Protein 8WAF (pdb70)

Solvent-accessible surface area: 13750 Å² total

Structure (mmCIF, N/CA/C/O backbone):
data_8WAF
#
_entry.id   8WAF
#
_cell.length_a   123.340
_cell.length_b   123.340
_cell.length_c   160.784
_cell.angle_alpha   90.000
_cell.angle_beta   90.000
_cell.angle_gamma   120.000
#
_symmetry.space_group_name_H-M   'P 62 2 2'
#
loop_
_entity.id
_entity.type
_entity.pdbx_description
1 polymer 'Protein CHUP1, chloroplastic'
2 water water
#
loop_
_atom_site.group_PDB
_atom_site.id
_atom_site.type_symbol
_atom_site.label_atom_id
_atom_site.label_alt_id
_atom_site.label_comp_id
_atom_site.label_asym_id
_atom_site.label_entity_id
_atom_site.label_seq_id
_atom_site.pdbx_PDB_ins_code
_atom_site.Cartn_x
_atom_site.Cartn_y
_atom_site.Cartn_z
_atom_site.occupancy
_atom_site.B_iso_or_equiv
_atom_site.auth_seq_id
_atom_site.auth_comp_id
_atom_site.auth_asym_id
_atom_site.auth_atom_id
_atom_site.pdbx_PDB_model_num
ATOM 1 N N . ASN A 1 6 ? 47.868 43.705 90.141 1.00 115.46 757 ASN A N 1
ATOM 2 C CA . ASN A 1 6 ? 48.633 43.016 91.177 1.00 122.16 757 ASN A CA 1
ATOM 3 C C . ASN A 1 6 ? 48.014 43.133 92.580 1.00 124.07 757 ASN A C 1
ATOM 4 O O . ASN A 1 6 ? 48.332 42.359 93.488 1.00 122.68 757 ASN A O 1
ATOM 9 N N . ASN A 1 7 ? 47.134 44.111 92.754 1.00 123.90 758 ASN A N 1
ATOM 10 C CA . ASN A 1 7 ? 46.343 44.204 93.971 1.00 120.95 758 ASN A CA 1
ATOM 11 C C . ASN A 1 7 ? 45.228 43.166 93.942 1.00 119.47 758 ASN A C 1
ATOM 12 O O . ASN A 1 7 ? 44.678 42.776 94.980 1.00 118.78 758 ASN A O 1
ATOM 25 N N . ILE A 1 9 ? 45.417 40.029 93.231 1.00 101.59 760 ILE A N 1
ATOM 26 C CA . ILE A 1 9 ? 45.817 38.773 93.867 1.00 95.41 760 ILE A CA 1
ATOM 27 C C . ILE A 1 9 ? 45.557 38.818 95.371 1.00 90.95 760 ILE A C 1
ATOM 28 O O . ILE A 1 9 ? 45.081 37.844 95.963 1.00 87.94 760 ILE A O 1
ATOM 33 N N . GLY A 1 10 ? 45.872 39.955 95.982 1.00 88.06 761 GLY A N 1
ATOM 34 C CA . GLY A 1 10 ? 45.509 40.183 97.361 1.00 85.74 761 GLY A CA 1
ATOM 35 C C . GLY A 1 10 ? 44.005 40.083 97.514 1.00 87.05 761 GLY A C 1
ATOM 36 O O . GLY A 1 10 ? 43.517 39.325 98.359 1.00 84.94 761 GLY A O 1
ATOM 37 N N . GLU A 1 11 ? 43.277 40.836 96.686 1.00 90.32 762 GLU A N 1
ATOM 38 C CA . GLU A 1 11 ? 41.806 40.842 96.695 1.00 92.02 762 GLU A CA 1
ATOM 39 C C . GLU A 1 11 ? 41.211 39.434 96.656 1.00 88.80 762 GLU A C 1
ATOM 40 O O . GLU A 1 11 ? 40.388 39.055 97.494 1.00 86.48 762 GLU A O 1
ATOM 46 N N . ILE A 1 12 ? 41.658 38.664 95.673 1.00 87.49 763 ILE A N 1
ATOM 47 C CA . ILE A 1 12 ? 41.174 37.319 95.424 1.00 80.25 763 ILE A CA 1
ATOM 48 C C . ILE A 1 12 ? 41.517 36.370 96.563 1.00 82.91 763 ILE A C 1
ATOM 49 O O . ILE A 1 12 ? 40.655 35.610 97.020 1.00 81.74 763 ILE A O 1
ATOM 54 N N . GLU A 1 13 ? 42.763 36.428 97.030 1.00 85.22 764 GLU A N 1
ATOM 55 C CA . GLU A 1 13 ? 43.171 35.634 98.182 1.00 85.72 764 GLU A CA 1
ATOM 56 C C . GLU A 1 13 ? 42.271 35.908 99.364 1.00 88.74 764 GLU A C 1
ATOM 57 O O . GLU A 1 13 ? 41.766 34.976 99.998 1.00 91.53 764 GLU A O 1
ATOM 63 N N . ASN A 1 14 ? 42.063 37.191 99.647 1.00 85.98 765 ASN A N 1
ATOM 64 C CA . ASN A 1 14 ? 41.270 37.593 100.797 1.00 83.38 765 ASN A CA 1
ATOM 65 C C . ASN A 1 14 ? 39.854 37.101 100.678 1.00 80.92 765 ASN A C 1
ATOM 66 O O . ASN A 1 14 ? 39.285 36.595 101.643 1.00 83.15 765 ASN A O 1
ATOM 71 N N . ARG A 1 15 ? 39.290 37.263 99.488 1.00 74.10 766 ARG A N 1
ATOM 72 C CA . ARG A 1 15 ? 37.923 36.841 99.235 1.00 70.13 766 ARG A CA 1
ATOM 73 C C . ARG A 1 15 ? 37.781 35.330 99.462 1.00 71.47 766 ARG A C 1
ATOM 74 O O . ARG A 1 15 ? 36.843 34.868 100.132 1.00 66.82 766 ARG A O 1
ATOM 82 N N . SER A 1 16 ? 38.736 34.576 98.917 1.00 71.33 767 SER A N 1
ATOM 83 C CA . SER A 1 16 ? 38.806 33.134 99.104 1.00 67.54 767 SER A CA 1
ATOM 84 C C . SER A 1 16 ? 38.842 32.766 100.593 1.00 69.52 767 SER A C 1
ATOM 85 O O . SER A 1 16 ? 38.066 31.934 101.062 1.00 73.35 767 SER A O 1
ATOM 88 N N . THR A 1 17 ? 39.751 33.392 101.330 1.00 67.77 768 THR A N 1
ATOM 89 C CA . THR A 1 17 ? 39.896 33.143 102.757 1.00 70.10 768 THR A CA 1
ATOM 90 C C . THR A 1 17 ? 38.597 33.454 103.502 1.00 65.18 768 THR A C 1
ATOM 91 O O . THR A 1 17 ? 38.197 32.752 104.439 1.00 60.36 768 THR A O 1
ATOM 95 N N . PHE A 1 18 ? 37.928 34.505 103.058 1.00 63.37 769 PHE A N 1
ATOM 96 C CA . PHE A 1 18 ? 36.655 34.868 103.637 1.00 63.12 769 PHE A CA 1
ATOM 97 C C . PHE A 1 18 ? 35.605 33.780 103.402 1.00 67.25 769 PHE A C 1
ATOM 98 O O . PHE A 1 18 ? 34.950 33.346 104.352 1.00 72.57 769 PHE A O 1
ATOM 106 N N . LEU A 1 19 ? 35.434 33.343 102.153 1.00 61.83 770 LEU A N 1
ATOM 107 C CA . LEU A 1 19 ? 34.386 32.369 101.858 1.00 63.39 770 LEU A CA 1
ATOM 108 C C . LEU A 1 19 ? 34.659 31.078 102.619 1.00 63.77 770 LEU A C 1
ATOM 109 O O . LEU A 1 19 ? 33.734 30.424 103.152 1.00 63.67 770 LEU A O 1
ATOM 114 N N . LEU A 1 20 ? 35.945 30.740 102.682 1.00 61.73 771 LEU A N 1
ATOM 115 C CA . LEU A 1 20 ? 36.406 29.598 103.446 1.00 64.01 771 LEU A CA 1
ATOM 116 C C . LEU A 1 20 ? 35.935 29.717 104.886 1.00 70.52 771 LEU A C 1
ATOM 117 O O . LEU A 1 20 ? 35.322 28.802 105.436 1.00 73.42 771 LEU A O 1
ATOM 122 N N . ALA A 1 21 ? 36.215 30.873 105.477 1.00 65.14 772 ALA A N 1
ATOM 123 C CA . ALA A 1 21 ? 35.866 31.151 106.850 1.00 62.45 772 ALA A CA 1
ATOM 124 C C . ALA A 1 21 ? 34.358 31.070 107.094 1.00 71.24 772 ALA A C 1
ATOM 125 O O . ALA A 1 21 ? 33.924 30.654 108.173 1.00 76.25 772 ALA A O 1
ATOM 127 N N . VAL A 1 22 ? 33.557 31.469 106.107 1.00 67.04 773 VAL A N 1
ATOM 128 C CA . VAL A 1 22 ? 32.107 31.376 106.255 1.00 62.85 773 VAL A CA 1
ATOM 129 C C . VAL A 1 22 ? 31.629 29.919 106.235 1.00 67.68 773 VAL A C 1
ATOM 130 O O . VAL A 1 22 ? 30.790 29.538 107.060 1.00 73.74 773 VAL A O 1
ATOM 134 N N . LYS A 1 23 ? 32.163 29.100 105.321 1.00 66.41 774 LYS A N 1
ATOM 135 C CA . LYS A 1 23 ? 31.858 27.662 105.368 1.00 66.11 774 LYS A CA 1
ATOM 136 C C . LYS A 1 23 ? 32.273 27.080 106.722 1.00 67.14 774 LYS A C 1
ATOM 137 O O . LYS A 1 23 ? 31.537 26.296 107.333 1.00 69.09 774 LYS A O 1
ATOM 143 N N . ALA A 1 24 ? 33.449 27.493 107.189 1.00 69.96 775 ALA A N 1
ATOM 144 C CA . ALA A 1 24 ? 33.994 27.041 108.463 1.00 69.30 775 ALA A CA 1
ATOM 145 C C . ALA A 1 24 ? 33.049 27.363 109.617 1.00 74.02 775 ALA A C 1
ATOM 146 O O . ALA A 1 24 ? 32.761 26.497 110.448 1.00 77.26 775 ALA A O 1
ATOM 148 N N . ASP A 1 25 ? 32.553 28.598 109.660 1.00 73.11 776 ASP A N 1
ATOM 149 C CA . ASP A 1 25 ? 31.664 29.005 110.750 1.00 76.46 776 ASP A CA 1
ATOM 150 C C . ASP A 1 25 ? 30.303 28.319 110.657 1.00 78.67 776 ASP A C 1
ATOM 151 O O . ASP A 1 25 ? 29.704 27.982 111.676 1.00 83.27 776 ASP A O 1
ATOM 156 N N . VAL A 1 26 ? 29.819 28.093 109.441 1.00 75.13 777 VAL A N 1
ATOM 157 C CA . VAL A 1 26 ? 28.538 27.411 109.285 1.00 72.44 777 VAL A CA 1
ATOM 158 C C . VAL A 1 26 ? 28.628 25.950 109.735 1.00 77.35 777 VAL A C 1
ATOM 159 O O . VAL A 1 26 ? 27.683 25.408 110.311 1.00 77.51 777 VAL A O 1
ATOM 163 N N . GLU A 1 27 ? 29.780 25.326 109.505 1.00 82.10 778 GLU A N 1
ATOM 164 C CA . GLU A 1 27 ? 29.926 23.901 109.792 1.00 88.81 778 GLU A CA 1
ATOM 165 C C . GLU A 1 27 ? 30.397 23.583 111.208 1.00 90.08 778 GLU A C 1
ATOM 166 O O . GLU A 1 27 ? 30.014 22.565 111.773 1.00 94.64 778 GLU A O 1
ATOM 172 N N . THR A 1 28 ? 31.223 24.450 111.779 1.00 88.83 779 THR A N 1
ATOM 173 C CA . THR A 1 28 ? 31.774 24.201 113.108 1.00 88.09 779 THR A CA 1
ATOM 174 C C . THR A 1 28 ? 31.116 25.030 114.209 1.00 88.94 779 THR A C 1
ATOM 175 O O . THR A 1 28 ? 31.279 24.737 115.392 1.00 96.33 779 THR A O 1
ATOM 179 N N . GLN A 1 29 ? 30.384 26.071 113.838 1.00 81.88 780 GLN A N 1
ATOM 180 C CA . GLN A 1 29 ? 29.760 26.907 114.852 1.00 80.98 780 GLN A CA 1
ATOM 181 C C . GLN A 1 29 ? 28.240 26.880 114.753 1.00 81.07 780 GLN A C 1
ATOM 182 O O . GLN A 1 29 ? 27.564 27.800 115.206 1.00 79.75 780 GLN A O 1
ATOM 188 N N . GLY A 1 30 ? 27.710 25.809 114.173 1.00 80.56 781 GLY A N 1
ATOM 189 C CA . GLY A 1 30 ? 26.277 25.672 113.984 1.00 83.28 781 GLY A CA 1
ATOM 190 C C . GLY A 1 30 ? 25.448 25.758 115.256 1.00 86.61 781 GLY A C 1
ATOM 191 O O . GLY A 1 30 ? 24.659 26.695 115.432 1.00 88.74 781 GLY A O 1
ATOM 192 N N . ASP A 1 31 ? 25.614 24.788 116.151 1.00 88.85 782 ASP A N 1
ATOM 193 C CA . ASP A 1 31 ? 24.790 24.748 117.360 1.00 93.89 782 ASP A CA 1
ATOM 194 C C . ASP A 1 31 ? 25.087 25.896 118.332 1.00 84.96 782 ASP A C 1
ATOM 195 O O . ASP A 1 31 ? 24.315 26.163 119.252 1.00 87.19 782 ASP A O 1
ATOM 200 N N . PHE A 1 32 ? 26.201 26.581 118.104 1.00 76.70 783 PHE A N 1
ATOM 201 C CA . PHE A 1 32 ? 26.483 27.840 118.779 1.00 72.66 783 PHE A CA 1
ATOM 202 C C . PHE A 1 32 ? 25.449 28.880 118.355 1.00 73.05 783 PHE A C 1
ATOM 203 O O . PHE A 1 32 ? 24.784 29.516 119.190 1.00 77.68 783 PHE A O 1
ATOM 211 N N . VAL A 1 33 ? 25.325 29.043 117.044 1.00 67.61 784 VAL A N 1
ATOM 212 C CA . VAL A 1 33 ? 24.334 29.928 116.455 1.00 63.71 784 VAL A CA 1
ATOM 213 C C . VAL A 1 33 ? 22.937 29.557 116.924 1.00 63.65 784 VAL A C 1
ATOM 214 O O . VAL A 1 33 ? 22.128 30.428 117.257 1.00 63.15 784 VAL A O 1
ATOM 218 N N . GLN A 1 34 ? 22.652 28.262 116.964 1.00 62.08 785 GLN A N 1
ATOM 219 C CA . GLN A 1 34 ? 21.316 27.835 117.347 1.00 64.81 785 GLN A CA 1
ATOM 220 C C . GLN A 1 34 ? 21.060 28.138 118.817 1.00 70.97 785 GLN A C 1
ATOM 221 O O . GLN A 1 34 ? 19.959 28.548 119.195 1.00 72.54 785 GLN A O 1
ATOM 227 N N . SER A 1 35 ? 22.097 27.966 119.633 1.00 72.76 786 SER A N 1
ATOM 228 C CA . SER A 1 35 ? 22.054 28.352 121.036 1.00 69.81 786 SER A CA 1
ATOM 229 C C . SER A 1 35 ? 21.662 29.834 121.146 1.00 65.21 786 SER A C 1
ATOM 230 O O . SER A 1 35 ? 20.744 30.202 121.910 1.00 66.88 786 SER A O 1
ATOM 233 N N . LEU A 1 36 ? 22.343 30.675 120.364 1.00 58.88 787 LEU A N 1
ATOM 234 C CA . LEU A 1 36 ? 22.035 32.109 120.337 1.00 59.42 787 LEU A CA 1
ATOM 235 C C . LEU A 1 36 ? 20.592 32.381 119.952 1.00 63.94 787 LEU A C 1
ATOM 236 O O . LEU A 1 36 ? 19.898 33.142 120.631 1.00 64.13 787 LEU A O 1
ATOM 241 N N . ALA A 1 37 ? 20.142 31.768 118.859 1.00 65.56 788 ALA A N 1
ATOM 242 C CA . ALA A 1 37 ? 18.792 32.010 118.372 1.00 65.10 788 ALA A CA 1
ATOM 243 C C . ALA A 1 37 ? 17.777 31.649 119.453 1.00 68.02 788 ALA A C 1
ATOM 244 O O . ALA A 1 37 ? 16.846 32.412 119.725 1.00 68.82 788 ALA A O 1
ATOM 246 N N . THR A 1 38 ? 17.983 30.503 120.090 1.00 66.92 789 THR A N 1
ATOM 247 C CA . THR A 1 38 ? 17.148 30.117 121.215 1.00 74.72 789 THR A CA 1
ATOM 248 C C . THR A 1 38 ? 17.090 31.219 122.273 1.00 77.94 789 THR A C 1
ATOM 249 O O . THR A 1 38 ? 15.989 31.668 122.657 1.00 79.60 789 THR A O 1
ATOM 253 N N . GLU A 1 39 ? 18.269 31.655 122.731 1.00 72.79 790 GLU A N 1
ATOM 254 C CA . GLU A 1 39 ? 18.326 32.705 123.746 1.00 73.28 790 GLU A CA 1
ATOM 255 C C . GLU A 1 39 ? 17.585 33.984 123.325 1.00 74.36 790 GLU A C 1
ATOM 256 O O . GLU A 1 39 ? 16.865 34.591 124.132 1.00 75.82 790 GLU A O 1
ATOM 262 N N . VAL A 1 40 ? 17.736 34.378 122.063 1.00 68.09 791 VAL A N 1
ATOM 263 C CA . VAL A 1 40 ? 17.069 35.579 121.573 1.00 62.81 791 VAL A CA 1
ATOM 264 C C . VAL A 1 40 ? 15.554 35.424 121.557 1.00 66.59 791 VAL A C 1
ATOM 265 O O . VAL A 1 40 ? 14.839 36.279 122.067 1.00 69.38 791 VAL A O 1
ATOM 269 N N . ARG A 1 41 ? 15.066 34.331 120.978 1.00 68.09 792 ARG A N 1
ATOM 270 C CA . ARG A 1 41 ? 13.628 34.092 120.915 1.00 68.67 792 ARG A CA 1
ATOM 271 C C . ARG A 1 41 ? 13.007 34.092 122.300 1.00 71.98 792 ARG A C 1
ATOM 272 O O . ARG A 1 41 ? 11.970 34.714 122.518 1.00 72.60 792 ARG A O 1
ATOM 280 N N . ALA A 1 42 ? 13.660 33.418 123.242 1.00 71.56 793 ALA A N 1
ATOM 281 C CA . ALA A 1 42 ? 13.107 33.303 124.587 1.00 66.93 793 ALA A CA 1
ATOM 282 C C . ALA A 1 42 ? 13.111 34.625 125.360 1.00 68.41 793 ALA A C 1
ATOM 283 O O . ALA A 1 42 ? 12.275 34.840 126.234 1.00 73.97 793 ALA A O 1
ATOM 285 N N . SER A 1 43 ? 14.042 35.510 125.024 1.00 65.91 794 SER A N 1
ATOM 286 C CA . SER A 1 43 ? 14.287 36.713 125.814 1.00 64.02 794 SER A CA 1
ATOM 287 C C . SER A 1 43 ? 13.087 37.638 125.965 1.00 64.73 794 SER A C 1
ATOM 288 O O . SER A 1 43 ? 12.320 37.830 125.022 1.00 66.67 794 SER A O 1
ATOM 291 N N . SER A 1 44 ? 12.938 38.198 127.165 1.00 64.82 795 SER A N 1
ATOM 292 C CA . SER A 1 44 ? 12.005 39.300 127.417 1.00 65.54 795 SER A CA 1
ATOM 293 C C . SER A 1 44 ? 12.576 40.206 128.502 1.00 68.06 795 SER A C 1
ATOM 294 O O . SER A 1 44 ? 13.474 39.802 129.243 1.00 70.15 795 SER A O 1
ATOM 297 N N . PHE A 1 45 ? 12.078 41.437 128.580 1.00 66.95 796 PHE A N 1
ATOM 298 C CA . PHE A 1 45 ? 12.605 42.416 129.530 1.00 64.49 796 PHE A CA 1
ATOM 299 C C . PHE A 1 45 ? 11.530 43.360 130.040 1.00 68.12 796 PHE A C 1
ATOM 300 O O . PHE A 1 45 ? 10.505 43.542 129.392 1.00 74.42 796 PHE A O 1
ATOM 308 N N . THR A 1 46 ? 11.762 43.961 131.203 1.00 67.92 797 THR A N 1
ATOM 309 C CA . THR A 1 46 ? 10.850 44.996 131.700 1.00 79.06 797 THR A CA 1
ATOM 310 C C . THR A 1 46 ? 11.593 46.296 131.975 1.00 83.28 797 THR A C 1
ATOM 311 O O . THR A 1 46 ? 10.982 47.376 132.031 1.00 88.12 797 THR A O 1
ATOM 315 N N . ASP A 1 47 ? 12.906 46.190 132.164 1.00 77.68 798 ASP A N 1
ATOM 316 C CA . ASP A 1 47 ? 13.725 47.394 132.191 1.00 78.70 798 ASP A CA 1
ATOM 317 C C . ASP A 1 47 ? 14.790 47.404 131.111 1.00 76.30 798 ASP A C 1
ATOM 318 O O . ASP A 1 47 ? 15.573 46.464 130.938 1.00 70.49 798 ASP A O 1
ATOM 323 N N . ILE A 1 48 ? 14.788 48.512 130.392 1.00 76.21 799 ILE A N 1
ATOM 324 C CA . ILE A 1 48 ? 15.641 48.728 129.254 1.00 67.66 799 ILE A CA 1
ATOM 325 C C . ILE A 1 48 ? 17.125 48.451 129.574 1.00 67.39 799 ILE A C 1
ATOM 326 O O . ILE A 1 48 ? 17.887 48.065 128.670 1.00 66.69 799 ILE A O 1
ATOM 331 N N . GLU A 1 49 ? 17.532 48.605 130.844 1.00 61.16 800 GLU A N 1
ATOM 332 C CA . GLU A 1 49 ? 18.927 48.316 131.225 1.00 63.07 800 GLU A CA 1
ATOM 333 C C . GLU A 1 49 ? 19.284 46.847 131.038 1.00 63.31 800 GLU A C 1
ATOM 334 O O . GLU A 1 49 ? 20.383 46.505 130.540 1.00 65.78 800 GLU A O 1
ATOM 340 N N . ASP A 1 50 ? 18.358 45.976 131.430 1.00 53.12 801 ASP A N 1
ATOM 341 C CA . ASP A 1 50 ? 18.602 44.554 131.260 1.00 56.42 801 ASP A CA 1
ATOM 342 C C . ASP A 1 50 ? 18.762 44.205 129.773 1.00 58.07 801 ASP A C 1
ATOM 343 O O . ASP A 1 50 ? 19.680 43.465 129.396 1.00 55.88 801 ASP A O 1
ATOM 348 N N . LEU A 1 51 ? 17.902 44.786 128.938 1.00 57.73 802 LEU A N 1
ATOM 349 C CA . LEU A 1 51 ? 18.034 44.688 127.487 1.00 55.16 802 LEU A CA 1
ATOM 350 C C . LEU A 1 51 ? 19.407 45.159 126.996 1.00 55.07 802 LEU A C 1
ATOM 351 O O . LEU A 1 51 ? 20.038 44.470 126.197 1.00 51.41 802 LEU A O 1
ATOM 356 N N . LEU A 1 52 ? 19.864 46.327 127.450 1.00 52.51 803 LEU A N 1
ATOM 357 C CA . LEU A 1 52 ? 21.217 46.771 127.108 1.00 43.18 803 LEU A CA 1
ATOM 358 C C . LEU A 1 52 ? 22.237 45.684 127.382 1.00 48.96 803 LEU A C 1
ATOM 359 O O . LEU A 1 52 ? 23.059 45.365 126.519 1.00 54.62 803 LEU A O 1
ATOM 364 N N . ALA A 1 53 ? 22.177 45.108 128.582 1.00 50.20 804 ALA A N 1
ATOM 365 C CA . ALA A 1 53 ? 23.116 44.051 128.936 1.00 45.24 804 ALA A CA 1
ATOM 366 C C . ALA A 1 53 ? 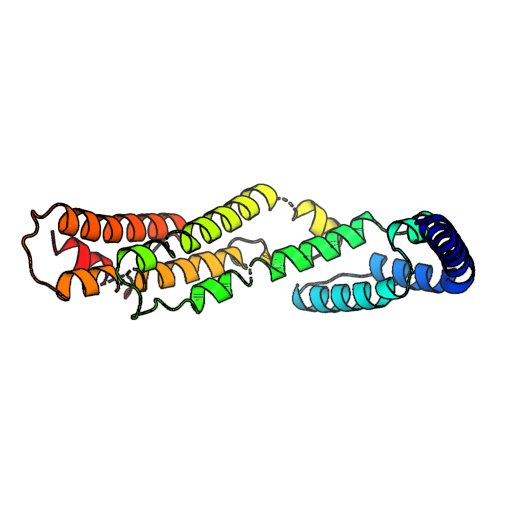23.011 42.881 127.958 1.00 44.87 804 ALA A C 1
ATOM 367 O O . ALA A 1 53 ? 24.033 42.347 127.496 1.00 49.44 804 ALA A O 1
ATOM 369 N N . PHE A 1 54 ? 21.779 42.511 127.615 1.00 44.94 805 PHE A N 1
ATOM 370 C CA . PHE A 1 54 ? 21.567 41.397 126.694 1.00 54.76 805 PHE A CA 1
ATOM 371 C C . PHE A 1 54 ? 22.143 41.666 125.295 1.00 53.98 805 PHE A C 1
ATOM 372 O O . PHE A 1 54 ? 22.810 40.809 124.729 1.00 53.58 805 PHE A O 1
ATOM 380 N N . VAL A 1 55 ? 21.878 42.855 124.756 1.00 48.16 806 VAL A N 1
ATOM 381 C CA . VAL A 1 55 ? 22.366 43.248 123.442 1.00 49.27 806 VAL A CA 1
ATOM 382 C C . VAL A 1 55 ? 23.889 43.310 123.432 1.00 51.42 806 VAL A C 1
ATOM 383 O O . VAL A 1 55 ? 24.542 42.945 122.450 1.00 46.54 806 VAL A O 1
ATOM 387 N N . SER A 1 56 ? 24.454 43.760 124.544 1.00 50.53 807 SER A N 1
ATOM 388 C CA . SER A 1 56 ? 25.895 43.829 124.670 1.00 48.36 807 SER A CA 1
ATOM 389 C C . SER A 1 56 ? 26.473 42.421 124.545 1.00 47.77 807 SER A C 1
ATOM 390 O O . SER A 1 56 ? 27.447 42.163 123.793 1.00 48.77 807 SER A O 1
ATOM 393 N N . TRP A 1 57 ? 25.825 41.508 125.261 1.00 46.21 808 TRP A N 1
ATOM 394 C CA . TRP A 1 57 ? 26.232 40.119 125.269 1.00 48.49 808 TRP A CA 1
ATOM 395 C C . TRP A 1 57 ? 26.108 39.534 123.859 1.00 46.90 808 TRP A C 1
ATOM 396 O O . TRP A 1 57 ? 27.009 38.872 123.358 1.00 52.10 808 TRP A O 1
ATOM 407 N N . LEU A 1 58 ? 24.991 39.827 123.214 1.00 46.20 809 LEU A N 1
ATOM 408 C CA . LEU A 1 58 ? 24.692 39.313 121.897 1.00 48.24 809 LEU A CA 1
ATOM 409 C C . LEU A 1 58 ? 25.714 39.790 120.855 1.00 51.73 809 LEU A C 1
ATOM 410 O O . LEU A 1 58 ? 26.171 39.009 120.000 1.00 49.95 809 LEU A O 1
ATOM 415 N N . ASP A 1 59 ? 26.072 41.069 120.928 1.00 44.05 810 ASP A N 1
ATOM 416 C CA . ASP A 1 59 ? 27.062 41.603 120.011 1.00 42.59 810 ASP A CA 1
ATOM 417 C C . ASP A 1 59 ? 28.386 40.915 120.217 1.00 51.77 810 ASP A C 1
ATOM 418 O O . ASP A 1 59 ? 29.023 40.492 119.248 1.00 61.10 810 ASP A O 1
ATOM 423 N N . GLU A 1 60 ? 28.796 40.789 121.476 1.00 57.95 811 GLU A N 1
ATOM 424 C CA . GLU A 1 60 ? 30.067 40.145 121.774 1.00 58.80 811 GLU A CA 1
ATOM 425 C C . GLU A 1 60 ? 30.058 38.728 121.234 1.00 60.40 811 GLU A C 1
ATOM 426 O O . GLU A 1 60 ? 31.051 38.265 120.666 1.00 64.03 811 GLU A O 1
ATOM 432 N N . GLU A 1 61 ? 28.922 38.050 121.368 1.00 51.50 812 GLU A N 1
ATOM 433 C CA . GLU A 1 61 ? 28.849 36.672 120.920 1.00 53.71 812 GLU A CA 1
ATOM 434 C C . GLU A 1 61 ? 28.964 36.559 119.394 1.00 56.72 812 GLU A C 1
ATOM 435 O O . GLU A 1 61 ? 29.833 35.845 118.892 1.00 55.53 812 GLU A O 1
ATOM 441 N N . LEU A 1 62 ? 28.113 37.286 118.670 1.00 54.98 813 LEU A N 1
ATOM 442 C CA . LEU A 1 62 ? 28.134 37.295 117.204 1.00 51.89 813 LEU A CA 1
ATOM 44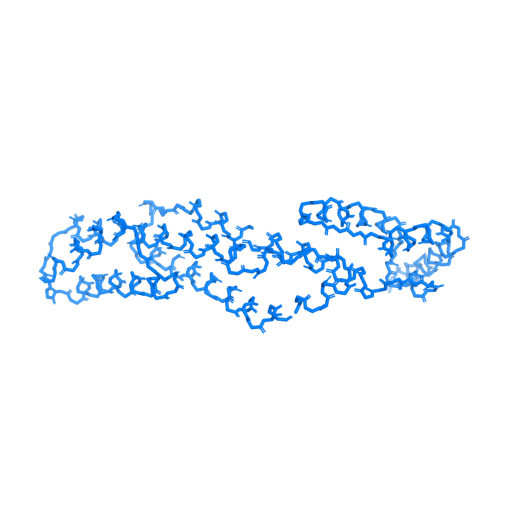3 C C . LEU A 1 62 ? 29.465 37.757 116.624 1.00 56.38 813 LEU A C 1
ATOM 444 O O . LEU A 1 62 ? 29.843 37.384 115.497 1.00 56.64 813 LEU A O 1
ATOM 449 N N . SER A 1 63 ? 30.192 38.554 117.402 1.00 52.74 814 SER A N 1
ATOM 450 C CA . SER A 1 63 ? 31.480 39.052 1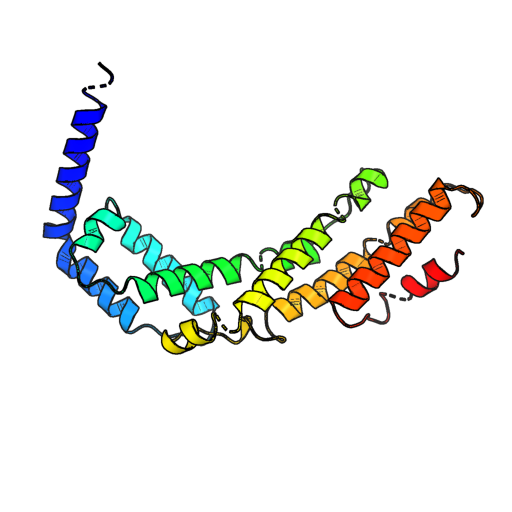16.952 1.00 46.10 814 SER A CA 1
ATOM 451 C C . SER A 1 63 ? 32.464 37.909 116.706 1.00 50.66 814 SER A C 1
ATOM 452 O O . SER A 1 63 ? 33.543 38.122 116.168 1.00 59.52 814 SER A O 1
ATOM 455 N N . PHE A 1 64 ? 32.081 36.699 117.098 1.00 45.09 815 PHE A N 1
ATOM 456 C CA . PHE A 1 64 ? 32.882 35.508 116.871 1.00 46.43 815 PHE A CA 1
ATOM 457 C C . PHE A 1 64 ? 32.577 34.869 115.519 1.00 59.68 815 PHE A C 1
ATOM 458 O O . PHE A 1 64 ? 33.285 33.960 115.085 1.00 61.83 815 PHE A O 1
ATOM 466 N N . LEU A 1 65 ? 31.502 35.310 114.872 1.00 57.07 816 LEU A N 1
ATOM 467 C CA . LEU A 1 65 ? 31.262 34.915 113.489 1.00 57.14 816 LEU A CA 1
ATOM 468 C C . LEU A 1 65 ? 32.052 35.865 112.597 1.00 57.84 816 LEU A C 1
ATOM 469 O O . LEU A 1 65 ? 32.200 37.061 112.925 1.00 54.43 816 LEU A O 1
ATOM 474 N N . VAL A 1 66 ? 32.578 35.340 111.489 1.00 54.67 817 VAL A N 1
ATOM 475 C CA . VAL A 1 66 ? 33.419 36.159 110.616 1.00 59.04 817 VAL A CA 1
ATOM 476 C C . VAL A 1 66 ? 32.609 37.262 109.932 1.00 58.27 817 VAL A C 1
ATOM 477 O O . VAL A 1 66 ? 33.128 38.343 109.639 1.00 58.59 817 VAL A O 1
ATOM 481 N N . ASP A 1 67 ? 31.326 36.994 109.712 1.00 53.94 818 ASP A N 1
ATOM 482 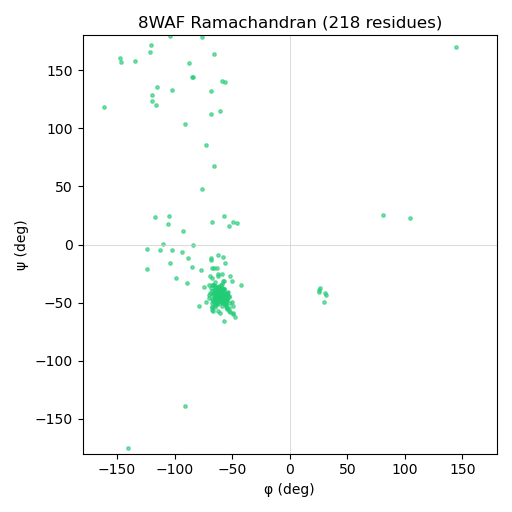C CA . ASP A 1 67 ? 30.431 37.987 109.144 1.00 56.57 818 ASP A CA 1
ATOM 483 C C . ASP A 1 67 ? 28.995 37.585 109.433 1.00 57.24 818 ASP A C 1
ATOM 484 O O . ASP A 1 67 ? 28.544 36.520 109.005 1.00 58.41 818 ASP A O 1
ATOM 489 N N . GLU A 1 68 ? 28.287 38.438 110.169 1.00 58.01 819 GLU A N 1
ATOM 490 C CA . GLU A 1 68 ? 26.914 38.148 110.571 1.00 61.19 819 GLU A CA 1
ATOM 491 C C . GLU A 1 68 ? 26.010 37.777 109.408 1.00 62.70 819 GLU A C 1
ATOM 492 O O . GLU A 1 68 ? 25.421 36.695 109.425 1.00 61.44 819 GLU A O 1
ATOM 498 N N . ARG A 1 69 ? 25.903 38.665 108.412 1.00 65.91 820 ARG A N 1
ATOM 499 C CA . ARG A 1 69 ? 25.011 38.438 107.264 1.00 73.75 820 ARG A CA 1
ATOM 500 C C . ARG A 1 69 ? 25.237 37.075 106.604 1.00 66.42 820 ARG A C 1
ATOM 501 O O . ARG A 1 69 ? 24.315 36.240 106.540 1.00 68.57 820 ARG A O 1
ATOM 509 N N . ALA A 1 70 ? 26.470 36.841 106.153 1.00 55.52 821 ALA A N 1
ATOM 510 C CA . ALA A 1 70 ? 26.784 35.641 105.375 1.00 60.75 821 ALA A CA 1
ATOM 511 C C . ALA A 1 70 ? 26.541 34.350 106.146 1.00 71.42 821 ALA A C 1
ATOM 512 O O . ALA A 1 70 ? 26.067 33.363 105.587 1.00 81.87 821 ALA A O 1
ATOM 514 N N . VAL A 1 71 ? 26.861 34.353 107.431 1.00 69.65 822 VAL A N 1
ATOM 515 C CA . VAL A 1 71 ? 26.726 33.140 108.212 1.00 65.92 822 VAL A CA 1
ATOM 516 C C . VAL A 1 71 ? 25.270 32.915 108.593 1.00 66.72 822 VAL A C 1
ATOM 517 O O . VAL A 1 71 ? 24.717 31.849 108.338 1.00 69.62 822 VAL A O 1
ATOM 521 N N . LEU A 1 72 ? 24.644 33.926 109.186 1.00 62.95 823 LEU A N 1
ATOM 522 C CA . LEU A 1 72 ? 23.285 33.768 109.688 1.00 64.22 823 LEU A CA 1
ATOM 523 C C . LEU A 1 72 ? 22.307 33.458 108.569 1.00 75.22 823 LEU A C 1
ATOM 524 O O . LEU A 1 72 ? 21.276 32.818 108.794 1.00 80.78 823 LEU A O 1
ATOM 529 N N . LYS A 1 73 ? 22.647 33.904 107.361 1.00 81.18 824 LYS A N 1
ATOM 530 C CA . LYS A 1 73 ? 21.899 33.555 106.147 1.00 81.84 824 LYS A CA 1
ATOM 531 C C . LYS A 1 73 ? 21.490 32.072 106.098 1.00 78.16 824 LYS A C 1
ATOM 532 O O . LYS A 1 73 ? 20.403 31.737 105.629 1.00 78.12 824 LYS A O 1
ATOM 538 N N . HIS A 1 74 ? 22.352 31.202 106.630 1.00 73.96 825 HIS A N 1
ATOM 539 C CA . HIS A 1 74 ? 22.196 29.746 106.534 1.00 68.53 825 HIS A CA 1
ATOM 540 C C . HIS A 1 74 ? 21.454 29.113 107.715 1.00 69.06 825 HIS A C 1
ATOM 541 O O . HIS A 1 74 ? 21.453 27.893 107.877 1.00 66.28 825 HIS A O 1
ATOM 548 N N . PHE A 1 75 ? 20.827 29.932 108.551 1.00 73.37 826 PHE A N 1
ATOM 549 C CA . PHE A 1 75 ? 20.219 29.404 109.769 1.00 71.63 826 PHE A CA 1
ATOM 550 C C . PHE A 1 75 ? 18.821 29.937 110.027 1.00 72.58 826 PHE A C 1
ATOM 551 O O . PHE A 1 75 ? 18.445 31.013 109.537 1.00 74.29 826 PHE A O 1
ATOM 559 N N . ASP A 1 76 ? 18.064 29.183 110.821 1.00 69.46 827 ASP A N 1
ATOM 560 C CA . ASP A 1 76 ? 16.781 29.655 111.307 1.00 77.32 827 ASP A CA 1
ATOM 561 C C . ASP A 1 76 ? 17.025 30.734 112.372 1.00 78.82 827 ASP A C 1
ATOM 562 O O . ASP A 1 76 ? 17.063 30.445 113.574 1.00 73.79 827 ASP A O 1
ATOM 567 N N . TRP A 1 77 ? 17.187 31.974 111.913 1.00 78.19 828 TRP A N 1
ATOM 568 C CA . TRP A 1 77 ? 17.641 33.072 112.757 1.00 73.11 828 TRP A CA 1
ATOM 569 C C . TRP A 1 77 ? 16.602 34.189 112.927 1.00 82.34 828 TRP A C 1
ATOM 570 O O . TRP A 1 77 ? 16.200 34.817 111.960 1.00 82.73 828 TRP A O 1
ATOM 581 N N . PRO A 1 78 ? 16.186 34.467 114.170 1.00 100.83 829 PRO A N 1
ATOM 582 C CA . PRO A 1 78 ? 15.169 35.497 114.413 1.00 56.15 829 PRO A CA 1
ATOM 583 C C . PRO A 1 78 ? 15.638 36.910 114.063 1.00 54.90 829 PRO A C 1
ATOM 584 O O . PRO A 1 78 ? 15.770 37.731 114.979 1.00 66.41 829 PRO A O 1
ATOM 588 N N . GLU A 1 79 ? 15.849 37.179 112.775 1.00 90.86 830 GLU A N 1
ATOM 589 C CA . GLU A 1 79 ? 16.362 38.462 112.315 1.00 75.12 830 GLU A CA 1
ATOM 590 C C . GLU A 1 79 ? 15.553 39.656 112.832 1.00 69.06 830 GLU A C 1
ATOM 591 O O . GLU A 1 79 ? 16.112 40.654 113.284 1.00 70.27 830 GLU A O 1
ATOM 597 N N . GLY A 1 80 ? 14.235 39.543 112.787 1.00 66.76 831 GLY A N 1
ATOM 598 C CA . GLY A 1 80 ? 13.370 40.631 113.201 1.00 62.73 831 GLY A CA 1
ATOM 599 C C . GLY A 1 80 ? 13.593 41.047 114.635 1.00 67.14 831 GLY A C 1
ATOM 600 O O . GLY A 1 80 ? 13.785 42.238 114.924 1.00 67.41 831 GLY A O 1
ATOM 601 N N . LYS A 1 81 ? 13.580 40.061 115.532 1.00 67.98 832 LYS A N 1
ATOM 602 C CA . LYS A 1 81 ? 13.741 40.322 116.962 1.00 62.82 832 LYS A CA 1
ATOM 603 C C . LYS A 1 81 ? 15.142 40.827 117.300 1.00 64.94 832 LYS A C 1
ATOM 604 O O . LYS A 1 81 ? 15.302 41.720 118.131 1.00 62.93 832 LYS A O 1
ATOM 610 N N . ALA A 1 82 ? 16.156 40.253 116.660 1.00 60.94 833 ALA A N 1
ATOM 611 C CA . ALA A 1 82 ? 17.511 40.731 116.862 1.00 56.74 833 ALA A CA 1
ATOM 612 C C . ALA A 1 82 ? 17.627 42.199 116.435 1.00 61.82 833 ALA A C 1
ATOM 613 O O . ALA A 1 82 ? 18.173 43.026 117.171 1.00 61.47 833 ALA A O 1
ATOM 615 N N . ASP A 1 83 ? 17.088 42.533 115.264 1.00 65.82 834 ASP A N 1
ATOM 616 C CA . ASP A 1 83 ? 17.141 43.915 114.803 1.00 65.13 834 ASP A CA 1
ATOM 617 C C . ASP A 1 83 ? 16.407 44.828 115.772 1.00 59.04 834 ASP A C 1
ATOM 618 O O . ASP A 1 83 ? 16.870 45.922 116.070 1.00 56.38 834 ASP A O 1
ATOM 623 N N . ALA A 1 84 ? 15.276 44.372 116.292 1.00 55.13 835 ALA A N 1
ATOM 624 C CA . ALA A 1 84 ? 14.500 45.214 117.189 1.00 55.83 835 ALA A CA 1
ATOM 625 C C . ALA A 1 84 ? 15.243 45.454 118.516 1.00 62.78 835 ALA A C 1
ATOM 626 O O . ALA A 1 84 ? 15.260 46.569 119.043 1.00 62.02 835 ALA A O 1
ATOM 628 N N . LEU A 1 85 ? 15.843 44.396 119.051 1.00 59.96 836 LEU A N 1
ATOM 629 C CA . LEU A 1 85 ? 16.664 44.502 120.241 1.00 53.45 836 LEU A CA 1
ATOM 630 C C . LEU A 1 85 ? 17.733 45.561 120.024 1.00 57.48 836 LEU A C 1
ATOM 631 O O . LEU A 1 85 ? 17.844 46.537 120.797 1.00 51.57 836 LEU A O 1
ATOM 636 N N . ARG A 1 86 ? 18.498 45.379 118.950 1.00 45.53 837 ARG A N 1
ATOM 637 C CA . ARG A 1 86 ? 19.581 46.301 118.630 1.00 45.32 837 ARG A CA 1
ATOM 638 C C . ARG A 1 86 ? 19.081 47.731 118.476 1.00 51.13 837 ARG A C 1
ATOM 639 O O . ARG A 1 86 ? 19.732 48.687 118.920 1.00 53.55 837 ARG A O 1
ATOM 647 N N . GLU A 1 87 ? 17.907 47.865 117.875 1.00 50.16 838 GLU A N 1
ATOM 648 C CA . GLU A 1 87 ? 17.354 49.169 117.595 1.00 54.66 838 GLU A CA 1
ATOM 649 C C . GLU A 1 87 ? 16.986 49.866 118.902 1.00 54.45 838 GLU A C 1
ATOM 650 O O . GLU A 1 87 ? 17.439 50.975 119.155 1.00 54.66 838 GLU A O 1
ATOM 656 N N . ALA A 1 88 ? 16.192 49.204 119.739 1.00 49.24 839 ALA A N 1
ATOM 657 C CA . ALA A 1 88 ? 15.845 49.747 121.041 1.00 45.36 839 ALA A CA 1
ATOM 658 C C . ALA A 1 88 ? 17.099 50.108 121.869 1.00 48.44 839 ALA A C 1
ATOM 659 O O . ALA A 1 88 ? 17.167 51.185 122.497 1.00 45.18 839 ALA A O 1
ATOM 661 N N . ALA A 1 89 ? 18.095 49.224 121.864 1.00 42.50 840 ALA A N 1
ATOM 662 C CA . ALA A 1 89 ? 19.302 49.515 122.623 1.00 43.86 840 ALA A CA 1
ATOM 663 C C . ALA A 1 89 ? 19.890 50.803 122.106 1.00 48.48 840 ALA A C 1
ATOM 664 O O . ALA A 1 89 ? 20.224 51.706 122.876 1.00 53.06 840 ALA A O 1
ATOM 666 N N . PHE A 1 90 ? 19.951 50.916 120.784 1.00 52.37 841 PHE A N 1
ATOM 667 C CA . PHE A 1 90 ? 20.600 52.068 120.208 1.00 50.52 841 PHE A CA 1
ATOM 668 C C . PHE A 1 90 ? 19.818 53.345 120.513 1.00 52.13 841 PHE A C 1
ATOM 669 O O . PHE A 1 90 ? 20.393 54.333 120.959 1.00 49.35 841 PHE A O 1
ATOM 677 N N . GLU A 1 91 ? 18.511 53.315 120.282 1.00 52.42 842 GLU A N 1
ATOM 678 C CA . GLU A 1 91 ? 17.681 54.499 120.458 1.00 55.80 842 GLU A CA 1
ATOM 679 C C . GLU A 1 91 ? 17.699 54.991 121.877 1.00 53.98 842 GLU A C 1
ATOM 680 O O . GLU A 1 91 ? 17.871 56.185 122.120 1.00 54.94 842 GLU A O 1
ATOM 686 N N . TYR A 1 92 ? 17.541 54.071 122.819 1.00 51.06 843 TYR A N 1
ATOM 687 C CA . TYR A 1 92 ? 17.521 54.478 124.212 1.00 53.30 843 TYR A CA 1
ATOM 688 C C . TYR A 1 92 ? 18.880 55.061 124.596 1.00 54.47 843 TYR A C 1
ATOM 689 O O . TYR A 1 92 ? 18.946 56.137 125.210 1.00 54.84 843 TYR A O 1
ATOM 698 N N . GLN A 1 93 ? 19.962 54.380 124.214 1.00 46.00 844 GLN A N 1
ATOM 699 C CA . GLN A 1 93 ? 21.282 54.925 124.503 1.00 42.10 844 GLN A CA 1
ATOM 700 C C . GLN A 1 93 ? 21.483 56.294 123.893 1.00 47.38 844 GLN A C 1
ATOM 701 O O . GLN A 1 93 ? 22.079 57.172 124.516 1.00 51.65 844 GLN A O 1
ATOM 707 N N . ASP A 1 94 ? 20.963 56.485 122.684 1.00 48.45 845 ASP A N 1
ATOM 708 C CA . ASP A 1 94 ? 21.118 57.752 121.990 1.00 52.08 845 ASP A CA 1
ATOM 709 C C . ASP A 1 94 ? 20.390 58.861 122.734 1.00 49.40 845 ASP A C 1
ATOM 710 O O . ASP A 1 94 ? 20.983 59.892 123.066 1.00 48.62 845 ASP A O 1
ATOM 715 N N . LEU A 1 95 ? 19.115 58.632 123.035 1.00 48.04 846 LEU A N 1
ATOM 716 C CA . LEU A 1 95 ? 18.342 59.593 123.825 1.00 53.02 846 LEU A CA 1
ATOM 717 C C . LEU A 1 95 ? 18.958 59.908 125.183 1.00 55.46 846 LEU A C 1
ATOM 718 O O . LEU A 1 95 ? 18.917 61.051 125.637 1.00 60.52 846 LEU A O 1
ATOM 731 N N . LYS A 1 97 ? 22.288 59.618 126.019 1.00 46.27 848 LYS A N 1
ATOM 732 C CA . LYS A 1 97 ? 23.464 60.435 125.736 1.00 43.43 848 LYS A CA 1
ATOM 733 C C . LYS A 1 97 ? 23.014 61.879 125.513 1.00 47.96 848 LYS A C 1
ATOM 734 O O . LYS A 1 97 ? 23.675 62.829 125.943 1.00 51.43 848 LYS A O 1
ATOM 740 N N . LEU A 1 98 ? 21.861 62.036 124.867 1.00 40.43 849 LEU A N 1
ATOM 741 C CA . LEU A 1 98 ? 21.350 63.362 124.587 1.00 41.70 849 LEU A CA 1
ATOM 742 C C . LEU A 1 98 ? 20.938 64.130 125.846 1.00 49.02 849 LEU A C 1
ATOM 743 O O . LEU A 1 98 ? 21.333 65.294 126.046 1.00 48.60 849 LEU A O 1
ATOM 748 N N . GLU A 1 99 ? 20.138 63.481 126.693 1.00 48.29 850 GLU A N 1
ATOM 749 C CA . GLU A 1 99 ? 19.732 64.107 127.942 1.00 45.17 850 GLU A CA 1
ATOM 750 C C . GLU A 1 99 ? 20.961 64.499 128.756 1.00 45.12 850 GLU A C 1
ATOM 751 O O . GLU A 1 99 ? 20.996 65.571 129.380 1.00 44.40 850 GLU A O 1
ATOM 757 N N . LYS A 1 100 ? 21.984 63.648 128.724 1.00 40.49 851 LYS A N 1
ATOM 758 C CA . LYS A 1 100 ? 23.163 63.932 129.519 1.00 42.17 851 LYS A CA 1
ATOM 759 C C . LYS A 1 100 ? 23.877 65.132 128.943 1.00 46.33 851 LYS A C 1
ATOM 760 O O . LYS A 1 100 ? 24.321 66.004 129.693 1.00 45.64 851 LYS A O 1
ATOM 766 N N . GLN A 1 101 ? 23.965 65.184 127.611 1.00 50.81 852 GLN A N 1
ATOM 767 C CA . GLN A 1 101 ? 24.695 66.259 126.938 1.00 48.74 852 GLN A CA 1
ATOM 768 C C . GLN A 1 101 ? 24.032 67.570 127.300 1.00 47.74 852 GLN A C 1
ATOM 769 O O . GLN A 1 101 ? 24.715 68.557 127.584 1.00 50.83 852 GLN A O 1
ATOM 775 N 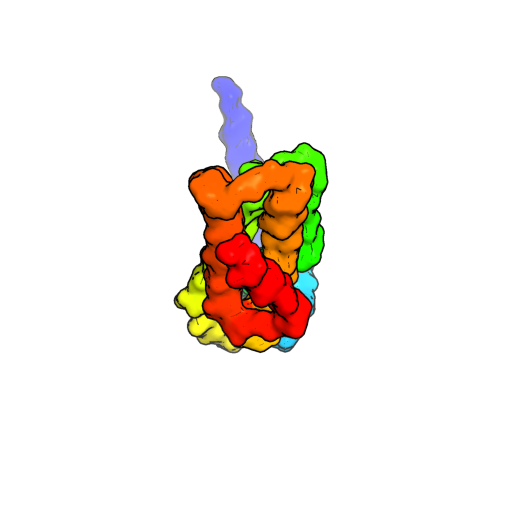N . VAL A 1 102 ? 22.700 67.560 127.340 1.00 41.19 853 VAL A N 1
ATOM 776 C CA . VAL A 1 102 ? 21.961 68.754 127.734 1.00 44.19 853 VAL A CA 1
ATOM 777 C C . VAL A 1 102 ? 22.174 69.145 129.211 1.00 54.52 853 VAL A C 1
ATOM 778 O O . VAL A 1 102 ? 22.620 70.263 129.477 1.00 60.52 853 VAL A O 1
ATOM 782 N N . THR A 1 103 ? 21.876 68.245 130.160 1.00 50.18 854 THR A N 1
ATOM 783 C CA . THR A 1 103 ? 22.003 68.600 131.580 1.00 51.30 854 THR A CA 1
ATOM 784 C C . THR A 1 103 ? 23.403 69.054 131.945 1.00 51.36 854 THR A C 1
ATOM 785 O O . THR A 1 103 ? 23.577 69.896 132.836 1.00 58.02 854 THR A O 1
ATOM 789 N N . SER A 1 104 ? 24.407 68.519 131.259 1.00 46.48 855 SER A N 1
ATOM 790 C CA . SER A 1 104 ? 25.775 68.818 131.676 1.00 57.34 855 SER A CA 1
ATOM 791 C C . SER A 1 104 ? 26.466 69.784 130.745 1.00 59.81 855 SER A C 1
ATOM 792 O O . SER A 1 104 ? 27.695 69.904 130.759 1.00 42.59 855 SER A O 1
ATOM 795 N N . PHE A 1 105 ? 25.660 70.481 129.950 1.00 58.91 856 PHE A N 1
ATOM 796 C CA . PHE A 1 105 ? 26.180 71.431 128.981 1.00 55.15 856 PHE A CA 1
ATOM 797 C C . PHE A 1 105 ? 26.793 72.624 129.697 1.00 56.69 856 PHE A C 1
ATOM 798 O O . PHE A 1 105 ? 26.178 73.185 130.599 1.00 61.91 856 PHE A O 1
ATOM 806 N N . VAL A 1 106 ? 28.002 73.014 129.307 1.00 56.76 857 VAL A N 1
ATOM 807 C CA . VAL A 1 106 ? 28.579 74.225 129.877 1.00 61.43 857 VAL A CA 1
ATOM 808 C C . VAL A 1 106 ? 28.770 75.280 128.806 1.00 63.14 857 VAL A C 1
ATOM 809 O O . VAL A 1 106 ? 29.198 74.985 127.685 1.00 67.23 857 VAL A O 1
ATOM 813 N N . ASP A 1 107 ? 28.390 76.502 129.161 1.00 63.08 858 ASP A N 1
ATOM 814 C CA . ASP A 1 107 ? 28.489 77.661 128.289 1.00 58.20 858 ASP A CA 1
ATOM 815 C C . ASP A 1 107 ? 29.846 78.322 128.515 1.00 63.73 858 ASP A C 1
ATOM 816 O O . ASP A 1 107 ? 30.054 79.001 129.514 1.00 73.18 858 ASP A O 1
ATOM 821 N N . ASP A 1 108 ? 30.767 78.103 127.583 1.00 62.72 859 ASP A N 1
ATOM 822 C CA . ASP A 1 108 ? 32.156 78.524 127.733 1.00 67.65 859 ASP A CA 1
ATOM 823 C C . ASP A 1 108 ? 32.283 80.033 127.892 1.00 71.78 859 ASP A C 1
ATOM 824 O O . ASP A 1 108 ? 31.965 80.792 126.965 1.00 72.99 859 ASP A O 1
ATOM 829 N N . PRO A 1 109 ? 32.749 80.476 129.072 1.00 73.80 860 PRO A N 1
ATOM 830 C CA . PRO A 1 109 ? 32.976 81.909 129.291 1.00 75.48 860 PRO A CA 1
ATOM 831 C C . PRO A 1 109 ? 34.042 82.484 128.346 1.00 78.19 860 PRO A C 1
ATOM 832 O O . PRO A 1 109 ? 33.988 83.681 128.046 1.00 75.92 860 PRO A O 1
ATOM 836 N N . ASN A 1 110 ? 34.961 81.647 127.861 1.00 80.66 861 ASN A N 1
ATOM 837 C CA . ASN A 1 110 ? 35.930 82.072 126.837 1.00 87.95 861 ASN A CA 1
ATOM 838 C C . ASN A 1 110 ? 35.358 82.430 125.456 1.00 84.14 861 ASN A C 1
ATOM 839 O O . ASN A 1 110 ? 36.012 83.119 124.672 1.00 87.79 861 ASN A O 1
ATOM 844 N N . LEU A 1 111 ? 34.149 81.959 125.159 1.00 76.64 862 LEU A N 1
ATOM 845 C CA . LEU A 1 111 ? 33.470 82.320 123.917 1.00 71.97 862 LEU A CA 1
ATOM 846 C C . LEU A 1 111 ? 32.737 83.641 124.075 1.00 70.69 862 LEU A C 1
ATOM 847 O O . LEU A 1 111 ? 32.196 83.923 125.136 1.00 69.17 862 LEU A O 1
ATOM 852 N N . SER A 1 112 ? 32.704 84.441 123.014 1.00 69.50 863 SER A N 1
ATOM 853 C CA . SER A 1 112 ? 31.885 85.640 123.004 1.00 68.17 863 SER A CA 1
ATOM 854 C C . SER A 1 112 ? 30.432 85.220 122.801 1.00 69.00 863 SER A C 1
ATOM 855 O O . SER A 1 112 ? 30.145 84.027 122.652 1.00 67.03 863 SER A O 1
ATOM 858 N N . SER A 1 113 ? 29.515 86.186 122.794 1.00 69.03 864 SER A N 1
ATOM 859 C CA . SER A 1 113 ? 28.088 85.862 122.793 1.00 66.18 864 SER A CA 1
ATOM 860 C C . SER A 1 113 ? 27.635 85.140 121.529 1.00 69.93 864 SER A C 1
ATOM 861 O O . SER A 1 113 ? 26.813 84.221 121.602 1.00 66.76 864 SER A O 1
ATOM 864 N N . GLU A 1 114 ? 28.164 85.545 120.375 1.00 72.14 865 GLU A N 1
ATOM 865 C CA . GLU A 1 114 ? 27.709 84.956 119.117 1.00 72.23 865 GLU A CA 1
ATOM 866 C C . GLU A 1 114 ? 27.949 83.436 119.04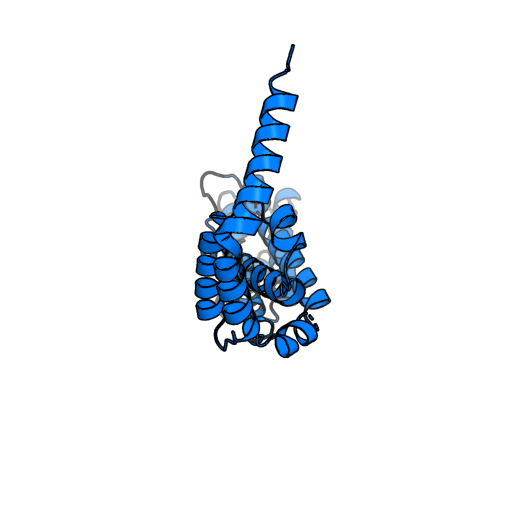4 1.00 70.20 865 GLU A C 1
ATOM 867 O O . GLU A 1 114 ? 26.988 82.662 118.913 1.00 69.46 865 GLU A O 1
ATOM 873 N N . PRO A 1 115 ? 29.216 82.995 119.160 1.00 68.23 866 PRO A N 1
ATOM 874 C CA . PRO A 1 115 ? 29.385 81.538 119.062 1.00 69.13 866 PRO A CA 1
ATOM 875 C C . PRO A 1 115 ? 28.727 80.755 120.212 1.00 69.03 866 PRO A C 1
ATOM 876 O O . PRO A 1 115 ? 28.211 79.665 119.974 1.00 70.14 866 PRO A O 1
ATOM 880 N N . ALA A 1 116 ? 28.728 81.308 121.421 1.00 68.72 867 ALA A N 1
ATOM 881 C CA . ALA A 1 116 ? 28.098 80.653 122.569 1.00 64.96 867 ALA A CA 1
ATOM 882 C C . ALA A 1 116 ? 26.593 80.423 122.341 1.00 67.93 867 ALA A C 1
ATOM 883 O O . ALA A 1 116 ? 26.055 79.311 122.545 1.00 69.83 867 ALA A O 1
ATOM 885 N N . LEU A 1 117 ? 25.913 81.480 121.914 1.00 66.00 868 LEU A N 1
ATOM 886 C CA . LEU A 1 117 ? 24.488 81.386 121.671 1.00 59.90 868 LEU A CA 1
ATOM 887 C C . LEU A 1 117 ? 24.231 80.455 120.495 1.00 59.15 868 LEU A C 1
ATOM 888 O O . LEU A 1 117 ? 23.242 79.722 120.485 1.00 58.74 868 LEU A O 1
ATOM 893 N N . LYS A 1 118 ? 25.121 80.460 119.507 1.00 58.56 869 LYS A N 1
ATOM 894 C CA . LYS A 1 118 ? 24.929 79.541 118.390 1.00 59.25 869 LYS A CA 1
ATOM 895 C C . LYS A 1 118 ? 24.980 78.100 118.914 1.00 56.69 869 LYS A C 1
ATOM 896 O O . LYS A 1 118 ? 24.063 77.327 118.653 1.00 56.51 869 LYS A O 1
ATOM 902 N N . LYS A 1 119 ? 26.026 77.758 119.672 1.00 52.98 870 LYS A N 1
ATOM 903 C CA . LYS A 1 119 ? 26.112 76.439 120.325 1.00 54.40 870 LYS A CA 1
ATOM 904 C C . LYS A 1 119 ? 24.807 76.030 121.018 1.00 55.95 870 LYS A C 1
ATOM 905 O O . LYS A 1 119 ? 24.255 74.949 120.753 1.00 53.47 870 LYS A O 1
ATOM 919 N N . TYR A 1 121 ? 21.867 77.205 120.516 1.00 58.13 872 TYR A N 1
ATOM 920 C CA . TYR A 1 121 ? 20.832 77.094 119.499 1.00 57.53 872 TYR A CA 1
ATOM 921 C C . TYR A 1 121 ? 20.873 75.727 118.799 1.00 52.90 872 TYR A C 1
ATOM 922 O O . TYR A 1 121 ? 19.845 75.057 118.670 1.00 49.60 872 TYR A O 1
ATOM 931 N N . LYS A 1 122 ? 22.057 75.312 118.358 1.00 49.45 873 LYS A N 1
ATOM 932 C CA . LYS A 1 122 ? 22.206 74.010 117.729 1.00 48.60 873 LYS A CA 1
ATOM 933 C C . LYS A 1 122 ? 21.821 72.904 118.684 1.00 52.73 873 LYS A C 1
ATOM 934 O O . LYS A 1 122 ? 21.200 71.928 118.289 1.00 57.69 873 LYS A O 1
ATOM 940 N N . LEU A 1 123 ? 22.201 73.037 119.945 1.00 54.42 874 LEU A N 1
ATOM 941 C CA . LEU A 1 123 ? 21.879 71.974 120.877 1.00 55.62 874 LEU A CA 1
ATOM 942 C C . LEU A 1 123 ? 20.370 71.849 120.963 1.00 57.85 874 LEU A C 1
ATOM 943 O O . LEU A 1 123 ? 19.819 70.744 120.864 1.00 61.66 874 LEU A O 1
ATOM 948 N N . LEU A 1 124 ? 19.707 72.993 121.096 1.00 54.00 875 LEU A N 1
ATOM 949 C CA . LEU A 1 124 ? 18.252 73.016 121.124 1.00 53.99 875 LEU A CA 1
ATOM 950 C C . LEU A 1 124 ? 17.623 72.382 119.874 1.00 57.67 875 LEU A C 1
ATOM 951 O O . LEU A 1 124 ? 16.693 71.585 119.989 1.00 53.19 875 LEU A O 1
ATOM 956 N N . GLU A 1 125 ? 18.132 72.726 118.690 1.00 60.12 876 GLU A N 1
ATOM 957 C CA . GLU A 1 125 ? 17.628 72.131 117.453 1.00 60.86 876 GLU A CA 1
ATOM 958 C C . GLU A 1 125 ? 17.806 70.611 117.426 1.00 55.29 876 GLU A C 1
ATOM 959 O O . GLU A 1 125 ? 16.932 69.875 116.964 1.00 51.49 876 GLU A O 1
ATOM 965 N N . LYS A 1 126 ? 18.938 70.145 117.935 1.00 50.30 877 LYS A N 1
ATOM 966 C CA . LYS A 1 126 ? 19.221 68.723 117.982 1.00 51.26 877 LYS A CA 1
ATOM 967 C C . LYS A 1 126 ? 18.191 68.036 118.881 1.00 58.82 877 LYS A C 1
ATOM 968 O O . LYS A 1 126 ? 17.591 67.030 118.500 1.00 64.78 877 LYS A O 1
ATOM 974 N N . VAL A 1 127 ? 17.971 68.611 120.063 1.00 50.46 878 VAL A N 1
ATOM 975 C CA . VAL A 1 127 ? 16.969 68.111 120.994 1.00 47.03 878 VAL A CA 1
ATOM 976 C C . VAL A 1 127 ? 15.578 68.063 120.364 1.00 50.53 878 VAL A C 1
ATOM 977 O O . VAL A 1 127 ? 14.858 67.058 120.468 1.00 47.24 878 VAL A O 1
ATOM 981 N N . GLU A 1 128 ? 15.203 69.161 119.711 1.00 56.41 879 GLU A N 1
ATOM 982 C CA . GLU A 1 128 ? 13.889 69.268 119.092 1.00 58.89 879 GLU A CA 1
ATOM 983 C C . GLU A 1 128 ? 13.723 68.190 118.026 1.00 57.92 879 GLU A C 1
ATOM 984 O O . GLU A 1 128 ? 12.714 67.481 118.002 1.00 58.84 879 GLU A O 1
ATOM 990 N N . GLN A 1 129 ? 14.734 68.028 117.180 1.00 54.36 880 GLN A N 1
ATOM 991 C CA . GLN A 1 129 ? 14.638 67.038 11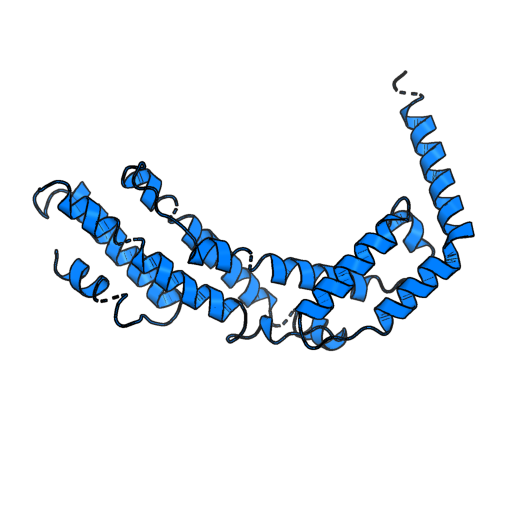6.117 1.00 57.43 880 GLN A CA 1
ATOM 992 C C . GLN A 1 129 ? 14.571 65.621 116.684 1.00 54.17 880 GLN A C 1
ATOM 993 O O . GLN A 1 129 ? 13.743 64.822 116.256 1.00 56.30 880 GLN A O 1
ATOM 999 N N . SER A 1 130 ? 15.418 65.315 117.659 1.00 54.52 881 SER A N 1
ATOM 1000 C CA . SER A 1 130 ? 15.417 63.980 118.256 1.00 57.37 881 SER A CA 1
ATOM 1001 C C . SER A 1 130 ? 14.046 63.634 118.812 1.00 62.12 881 SER A C 1
ATOM 1002 O O . SER A 1 130 ? 13.475 62.573 118.508 1.00 69.99 881 SER A O 1
ATOM 1005 N N . VAL A 1 131 ? 13.510 64.553 119.604 1.00 51.46 882 VAL A N 1
ATOM 1006 C CA . VAL A 1 131 ? 12.238 64.310 120.242 1.00 53.59 882 VAL A CA 1
ATOM 1007 C C . VAL A 1 131 ? 11.113 64.201 119.214 1.00 60.16 882 VAL A C 1
ATOM 1008 O O . VAL A 1 131 ? 10.236 63.346 119.333 1.00 61.13 882 VAL A O 1
ATOM 1012 N N . TYR A 1 132 ? 11.142 65.051 118.197 1.00 63.58 883 TYR A N 1
ATOM 1013 C CA . TYR A 1 132 ? 10.083 65.024 117.194 1.00 64.68 883 TYR A CA 1
ATOM 1014 C C . TYR A 1 132 ? 10.106 63.720 116.401 1.00 58.89 883 TYR A C 1
ATOM 1015 O O . TYR A 1 132 ? 9.056 63.137 116.114 1.00 61.10 883 TYR A O 1
ATOM 1024 N N . ALA A 1 133 ? 11.309 63.241 116.099 1.00 56.50 884 ALA A N 1
ATOM 1025 C CA . ALA A 1 133 ? 11.480 61.963 115.414 1.00 57.88 884 ALA A CA 1
ATOM 1026 C C . ALA A 1 133 ? 10.910 60.836 116.262 1.00 63.02 884 ALA A C 1
ATOM 1027 O O . ALA A 1 133 ? 10.142 59.979 115.778 1.00 69.27 884 ALA A O 1
ATOM 1029 N N . LEU A 1 134 ? 11.278 60.851 117.537 1.00 59.15 885 LEU A N 1
ATOM 1030 C CA . LEU A 1 134 ? 10.743 59.870 118.467 1.00 59.78 885 LEU A CA 1
ATOM 1031 C C . LEU A 1 134 ? 9.223 59.896 118.483 1.00 60.75 885 LEU A C 1
ATOM 1032 O O . LEU A 1 134 ? 8.595 58.865 118.330 1.00 64.39 885 LEU A O 1
ATOM 1037 N N . LEU A 1 135 ? 8.639 61.076 118.664 1.00 56.54 886 LEU A N 1
ATOM 1038 C CA . LEU A 1 135 ? 7.194 61.189 118.774 1.00 60.44 886 LEU A CA 1
ATOM 1039 C C . LEU A 1 135 ? 6.491 60.677 117.522 1.00 68.59 886 LEU A C 1
ATOM 1040 O O . LEU A 1 135 ? 5.461 59.997 117.616 1.00 71.05 886 LEU A O 1
ATOM 1045 N N . ARG A 1 136 ? 7.061 60.947 116.352 1.00 71.80 887 ARG A N 1
ATOM 1046 C CA . ARG A 1 136 ? 6.411 60.458 115.141 1.00 75.67 887 ARG A CA 1
ATOM 1047 C C . ARG A 1 136 ? 6.617 58.952 114.865 1.00 76.12 887 ARG A C 1
ATOM 1048 O O . ARG A 1 136 ? 5.806 58.345 114.172 1.00 80.02 887 ARG A O 1
ATOM 1056 N N . THR A 1 137 ? 7.656 58.334 115.425 1.00 72.91 888 THR A N 1
ATOM 1057 C CA . THR A 1 137 ? 7.839 56.881 115.221 1.00 75.29 888 THR A CA 1
ATOM 1058 C C . THR A 1 137 ? 7.408 55.997 116.411 1.00 75.07 888 THR A C 1
ATOM 1059 O O . THR A 1 137 ? 7.412 54.752 116.337 1.00 72.98 888 THR A O 1
ATOM 1063 N N . ARG A 1 138 ? 7.017 56.644 117.501 1.00 73.41 889 ARG A N 1
ATOM 1064 C CA . ARG A 1 138 ? 6.861 55.955 118.776 1.00 64.45 889 ARG A CA 1
ATOM 1065 C C . ARG A 1 138 ? 5.697 54.947 118.797 1.00 62.77 889 ARG A C 1
ATOM 1066 O O . ARG A 1 138 ? 5.893 53.814 119.214 1.00 55.95 889 ARG A O 1
ATOM 1074 N N . ASP A 1 139 ? 4.511 55.327 118.320 1.00 65.63 890 ASP A N 1
ATOM 1075 C CA . ASP A 1 139 ? 3.385 54.383 118.285 1.00 66.54 890 ASP A CA 1
ATOM 1076 C C . ASP A 1 139 ? 3.727 53.059 117.588 1.00 71.96 890 ASP A C 1
ATOM 1077 O O . ASP A 1 139 ? 3.621 51.973 118.191 1.00 79.33 890 ASP A O 1
ATOM 1090 N N . ALA A 1 141 ? 6.694 51.878 116.861 1.00 60.96 892 ALA A N 1
ATOM 1091 C CA . ALA A 1 141 ? 7.756 51.188 117.580 1.00 58.92 892 ALA A CA 1
ATOM 1092 C C . ALA A 1 141 ? 7.199 50.420 118.775 1.00 67.30 892 ALA A C 1
ATOM 1093 O O . ALA A 1 141 ? 7.612 49.287 119.025 1.00 68.97 892 ALA A O 1
ATOM 1095 N N . ILE A 1 142 ? 6.256 51.035 119.495 1.00 63.96 893 ILE A N 1
ATOM 1096 C CA . ILE A 1 142 ? 5.677 50.417 120.676 1.00 62.92 893 ILE A CA 1
ATOM 1097 C C . ILE A 1 142 ? 4.973 49.142 120.280 1.00 67.71 893 ILE A C 1
ATOM 1098 O O . ILE A 1 142 ? 5.194 48.110 120.903 1.00 69.60 893 ILE A O 1
ATOM 1103 N N . SER A 1 143 ? 4.142 49.208 119.239 1.00 72.52 894 SER A N 1
ATOM 1104 C CA . SER A 1 143 ? 3.478 48.000 118.737 1.00 73.28 894 SER A CA 1
ATOM 1105 C C . SER A 1 143 ? 4.475 46.851 118.536 1.00 74.08 894 SER A C 1
ATOM 1106 O O . SER A 1 143 ? 4.369 45.766 119.164 1.00 71.21 894 SER A O 1
ATOM 1109 N N . ARG A 1 144 ? 5.463 47.124 117.684 1.00 75.82 895 ARG A N 1
ATOM 1110 C CA . ARG A 1 144 ? 6.532 46.171 117.398 1.00 77.10 895 ARG A CA 1
ATOM 1111 C C . ARG A 1 144 ? 7.154 45.593 118.677 1.00 76.42 895 ARG A C 1
ATOM 1112 O O . ARG A 1 144 ? 7.122 44.381 118.936 1.00 82.49 895 ARG A O 1
ATOM 1120 N N . TYR A 1 145 ? 7.701 46.484 119.486 1.00 74.11 896 TYR A N 1
ATOM 1121 C CA . TYR A 1 145 ? 8.444 46.108 120.675 1.00 73.16 896 TYR A CA 1
ATOM 1122 C C . TYR A 1 145 ? 7.612 45.282 121.653 1.00 76.08 896 TYR A C 1
ATOM 1123 O O . TYR A 1 145 ? 8.115 44.342 122.265 1.00 76.53 896 TYR A O 1
ATOM 1132 N N . LYS A 1 146 ? 6.346 45.658 121.810 1.00 77.50 897 LYS A N 1
ATOM 1133 C CA . LYS A 1 146 ? 5.412 44.947 122.675 1.00 75.37 897 LYS A CA 1
ATOM 1134 C C . LYS A 1 146 ? 5.333 43.508 122.192 1.00 77.33 897 LYS A C 1
ATOM 1135 O O . LYS A 1 146 ? 5.441 42.578 122.996 1.00 74.42 897 LYS A O 1
ATOM 1141 N N . GLU A 1 147 ? 5.156 43.329 120.877 1.00 83.94 898 GLU A N 1
ATOM 1142 C CA . GLU A 1 147 ? 5.191 41.975 120.296 1.00 86.25 898 GLU A CA 1
ATOM 1143 C C . GLU A 1 147 ? 6.487 41.217 120.656 1.00 80.60 898 GLU A C 1
ATOM 1144 O O . GLU A 1 147 ? 6.464 40.031 120.985 1.00 78.38 898 GLU A O 1
ATOM 1150 N N . PHE A 1 148 ? 7.617 41.908 120.611 1.00 77.75 899 PHE A N 1
ATOM 1151 C CA . PHE A 1 148 ? 8.900 41.236 120.853 1.00 76.97 899 PHE A CA 1
ATOM 1152 C C . PHE A 1 148 ? 9.343 41.063 122.334 1.00 77.68 899 PHE A C 1
ATOM 1153 O O . PHE A 1 148 ? 10.407 40.500 122.604 1.00 75.39 899 PHE A O 1
ATOM 1161 N N . GLY A 1 149 ? 8.550 41.543 123.287 1.00 73.11 900 GLY A N 1
ATOM 1162 C CA . GLY A 1 149 ? 8.931 41.456 124.689 1.00 67.31 900 GLY A CA 1
ATOM 1163 C C . GLY A 1 149 ? 9.910 42.541 125.121 1.00 68.39 900 GLY A C 1
ATOM 1164 O O . GLY A 1 149 ? 10.678 42.371 126.081 1.00 68.70 900 GLY A O 1
ATOM 1165 N N . ILE A 1 150 ? 9.879 43.666 124.411 1.00 64.10 901 ILE A N 1
ATOM 1166 C CA . ILE A 1 150 ? 10.795 44.772 124.657 1.00 59.32 901 ILE A CA 1
ATOM 1167 C C . ILE A 1 150 ? 10.110 45.891 125.435 1.00 58.82 901 ILE A C 1
ATOM 1168 O O . ILE A 1 150 ? 8.994 46.289 125.093 1.00 56.44 901 ILE A O 1
ATOM 1173 N N . PRO A 1 151 ? 10.771 46.397 126.491 1.00 60.03 902 PRO A N 1
ATOM 1174 C CA . PRO A 1 151 ? 10.201 47.461 127.319 1.00 56.98 902 PRO A CA 1
ATOM 1175 C C . PRO A 1 151 ? 9.827 48.671 126.489 1.00 57.75 902 PRO A C 1
ATOM 1176 O O . PRO A 1 151 ? 10.583 49.042 125.600 1.00 58.12 902 PRO A O 1
ATOM 1180 N N . VAL A 1 152 ? 8.686 49.281 126.793 1.00 58.40 903 VAL A N 1
ATOM 1181 C CA . VAL A 1 152 ? 8.259 50.473 126.088 1.00 58.10 903 VAL A CA 1
ATOM 1182 C C . VAL A 1 152 ? 7.987 51.670 126.995 1.00 58.08 903 VAL A C 1
ATOM 1183 O O . VAL A 1 152 ? 7.677 52.753 126.506 1.00 60.47 903 VAL A O 1
ATOM 1187 N N . ASP A 1 153 ? 8.083 51.495 128.306 1.00 65.19 904 ASP A N 1
ATOM 1188 C CA . ASP A 1 153 ? 7.814 52.622 129.210 1.00 68.63 904 ASP A CA 1
ATOM 1189 C C . ASP A 1 153 ? 8.730 53.832 128.931 1.00 63.15 904 ASP A C 1
ATOM 1190 O O . ASP A 1 153 ? 8.324 54.987 129.102 1.00 55.84 904 ASP A O 1
ATOM 1195 N N . TRP A 1 154 ? 9.949 53.564 128.465 1.00 56.84 905 TRP A N 1
ATOM 1196 C CA . TRP A 1 154 ? 10.898 54.638 128.200 1.00 54.06 905 TRP A CA 1
ATOM 1197 C C . TRP A 1 154 ? 10.429 55.498 127.036 1.00 61.32 905 TRP A C 1
ATOM 1198 O O . TRP A 1 154 ? 10.839 56.658 126.895 1.00 66.40 905 TRP A O 1
ATOM 1209 N N . LEU A 1 155 ? 9.544 54.938 126.215 1.00 58.70 906 LEU A N 1
ATOM 1210 C CA . LEU A 1 155 ? 9.027 55.673 125.073 1.00 53.45 906 LEU A CA 1
ATOM 1211 C C . LEU A 1 155 ? 7.843 56.558 125.447 1.00 55.21 906 LEU A C 1
ATOM 1212 O O . LEU A 1 155 ? 7.520 57.503 124.720 1.00 53.58 906 LEU A O 1
ATOM 1217 N N . SER A 1 156 ? 7.212 56.264 126.588 1.00 54.23 907 SER A N 1
ATOM 1218 C CA . SER A 1 156 ? 6.055 57.034 127.044 1.00 55.44 907 SER A CA 1
ATOM 1219 C C . SER A 1 156 ? 6.418 58.477 127.397 1.00 52.37 907 SER A C 1
ATOM 1220 O O . SER A 1 156 ? 7.592 58.798 127.584 1.00 45.42 907 SER A O 1
ATOM 1223 N N . ASP A 1 157 ? 5.405 59.340 127.507 1.00 59.98 908 ASP A N 1
ATOM 1224 C CA . ASP A 1 157 ? 5.620 60.751 127.850 1.00 66.18 908 ASP A CA 1
ATOM 1225 C C . ASP A 1 157 ? 6.386 60.926 129.163 1.00 68.41 908 ASP A C 1
ATOM 1226 O O . ASP A 1 157 ? 6.899 61.996 129.471 1.00 72.79 908 ASP A O 1
ATOM 1231 N N . THR A 1 158 ? 6.454 59.858 129.935 1.00 63.38 909 THR A N 1
ATOM 1232 C CA . THR A 1 158 ? 6.923 59.931 131.292 1.00 55.31 909 THR A CA 1
ATOM 1233 C C . THR A 1 158 ? 8.294 59.224 131.375 1.00 51.82 909 THR A C 1
ATOM 1234 O O . THR A 1 158 ? 8.949 59.162 132.435 1.00 49.44 909 THR A O 1
ATOM 1238 N N . GLY A 1 159 ? 8.727 58.725 130.217 1.00 43.85 910 GLY A N 1
ATOM 1239 C CA . GLY A 1 159 ? 10.032 58.119 130.062 1.00 38.28 910 GLY A CA 1
ATOM 1240 C C . GLY A 1 159 ? 11.074 59.141 129.647 1.00 48.85 910 GLY A C 1
ATOM 1241 O O . GLY A 1 159 ? 11.062 60.265 130.128 1.00 47.12 910 GLY A O 1
ATOM 1242 N N . VAL A 1 160 ? 11.955 58.754 128.728 1.00 55.88 911 VAL A N 1
ATOM 1243 C CA . VAL A 1 160 ? 13.108 59.575 128.340 1.00 60.56 911 VAL A CA 1
ATOM 1244 C C . VAL A 1 160 ? 12.749 60.929 127.778 1.00 55.22 911 VAL A C 1
ATOM 1245 O O . VAL A 1 160 ? 13.388 61.927 128.102 1.00 55.46 911 VAL A O 1
ATOM 1249 N N . VAL A 1 161 ? 11.750 60.959 126.909 1.00 52.72 912 VAL A N 1
ATOM 1250 C CA . VAL A 1 161 ? 11.331 62.224 126.317 1.00 58.32 912 VAL A CA 1
ATOM 1251 C C . VAL A 1 161 ? 10.914 63.242 127.405 1.00 56.31 912 VAL A C 1
ATOM 1252 O O . VAL A 1 161 ? 11.214 64.435 127.302 1.00 55.34 912 VAL A O 1
ATOM 1256 N N . GLY A 1 162 ? 10.246 62.766 128.452 1.00 51.00 913 GLY A N 1
ATOM 1257 C CA . GLY A 1 162 ? 9.984 63.598 129.616 1.00 51.16 913 GLY A CA 1
ATOM 1258 C C . GLY A 1 162 ? 11.262 64.156 130.239 1.00 50.94 913 GLY A C 1
ATOM 1259 O O . GLY A 1 162 ? 11.357 65.352 130.538 1.00 54.01 913 GLY A O 1
ATOM 1260 N N . LYS A 1 163 ? 12.255 63.292 130.419 1.00 47.16 914 LYS A N 1
ATOM 1261 C CA . LYS A 1 163 ? 13.535 63.704 130.974 1.00 48.93 914 LYS A CA 1
ATOM 1262 C C . LYS A 1 163 ? 14.224 64.780 130.110 1.00 48.68 914 LYS A C 1
ATOM 1263 O O . LYS A 1 163 ? 14.734 65.789 130.616 1.00 52.73 914 LYS A O 1
ATOM 1269 N N . ILE A 1 164 ? 14.217 64.577 128.803 1.00 48.17 915 ILE A N 1
ATOM 1270 C CA . ILE A 1 164 ? 14.785 65.556 127.889 1.00 50.44 915 ILE A CA 1
ATOM 1271 C C . ILE A 1 164 ? 14.035 66.891 127.950 1.00 51.34 915 ILE A C 1
ATOM 1272 O O . ILE A 1 164 ? 14.650 67.960 128.016 1.00 53.67 915 ILE A O 1
ATOM 1277 N N . LYS A 1 165 ? 12.708 66.826 127.948 1.00 47.72 916 LYS A N 1
ATOM 1278 C CA . LYS A 1 165 ? 11.897 68.028 128.093 1.00 46.50 916 LYS A CA 1
ATOM 1279 C C . LYS A 1 165 ? 12.296 68.796 129.342 1.00 49.78 916 LYS A C 1
ATOM 1280 O O . LYS A 1 165 ? 12.446 70.016 129.305 1.00 50.02 916 LYS A O 1
ATOM 1286 N N . LEU A 1 166 ? 12.498 68.080 130.444 1.00 57.41 917 LEU A N 1
ATOM 1287 C CA . LEU A 1 166 ? 12.922 68.735 131.683 1.00 59.81 917 LEU A CA 1
ATOM 1288 C C . LEU A 1 166 ? 14.289 69.393 131.523 1.00 60.74 917 LEU A C 1
ATOM 1289 O O . LEU A 1 166 ? 14.494 70.531 131.955 1.00 64.90 917 LEU A O 1
ATOM 1294 N N . SER A 1 167 ? 15.226 68.678 130.910 1.00 51.88 918 SER A N 1
ATOM 1295 C CA . SER A 1 167 ? 16.573 69.212 130.767 1.00 58.62 918 SER A CA 1
ATOM 1296 C C . SER A 1 167 ? 16.620 70.474 129.871 1.00 57.41 918 SER A C 1
ATOM 1297 O O . SER A 1 167 ? 17.432 71.391 130.090 1.00 59.50 918 SER A O 1
ATOM 1300 N N . SER A 1 168 ? 15.739 70.536 128.877 1.00 53.47 919 SER A N 1
ATOM 1301 C CA . SER A 1 168 ? 15.705 71.705 127.997 1.00 51.70 919 SER A CA 1
ATOM 1302 C C . SER A 1 168 ? 15.446 73.003 128.777 1.00 54.31 919 SER A C 1
ATOM 1303 O O . SER A 1 168 ? 15.970 74.060 128.435 1.00 53.64 919 SER A O 1
ATOM 1306 N N . VAL A 1 169 ? 14.654 72.918 129.839 1.00 54.13 920 VAL A N 1
ATOM 1307 C CA . VAL A 1 169 ? 14.437 74.075 130.691 1.00 56.93 920 VAL A CA 1
ATOM 1308 C C . VAL A 1 169 ? 15.745 74.542 131.349 1.00 58.48 920 VAL A C 1
ATOM 1309 O O . VAL A 1 169 ? 15.983 75.752 131.510 1.00 61.71 920 VAL A O 1
ATOM 1313 N N . GLN A 1 170 ? 16.600 73.588 131.717 1.00 53.26 921 GLN A N 1
ATOM 1314 C CA . GLN A 1 170 ? 17.918 73.928 132.257 1.00 54.89 921 GLN A CA 1
ATOM 1315 C C . GLN A 1 170 ? 18.704 74.677 131.186 1.00 58.45 921 GLN A C 1
ATOM 1316 O O . GLN A 1 170 ? 19.359 75.701 131.451 1.00 61.45 921 GLN A O 1
ATOM 1322 N N . LEU A 1 171 ? 18.609 74.178 129.960 1.00 55.03 922 LEU A N 1
ATOM 1323 C CA . LEU A 1 171 ? 19.264 74.860 128.855 1.00 54.08 922 LEU A CA 1
ATOM 1324 C C . LEU A 1 171 ? 18.781 76.313 128.735 1.00 59.70 922 LEU A C 1
ATOM 1325 O O . LEU A 1 171 ? 19.583 77.245 128.611 1.00 60.86 922 LEU A O 1
ATOM 1330 N N . ALA A 1 172 ? 17.469 76.506 128.798 1.00 57.10 923 ALA A N 1
ATOM 1331 C CA . ALA A 1 172 ? 16.907 77.847 128.788 1.00 53.73 923 ALA A CA 1
ATOM 1332 C C . ALA A 1 172 ? 17.546 78.724 129.880 1.00 58.65 923 ALA A C 1
ATOM 1333 O O . ALA A 1 172 ? 17.944 79.868 129.608 1.00 58.73 923 ALA A O 1
ATOM 1335 N N . LYS A 1 173 ? 17.679 78.176 131.095 1.00 55.32 924 LYS A N 1
ATOM 1336 C CA . LYS A 1 173 ? 18.344 78.914 132.174 1.00 53.20 924 LYS A CA 1
ATOM 1337 C C . LYS A 1 173 ? 19.742 79.371 131.754 1.00 55.82 924 LYS A C 1
ATOM 1338 O O . LYS A 1 173 ? 20.111 80.542 131.951 1.00 60.43 924 LYS A O 1
ATOM 1344 N N . LYS A 1 174 ? 20.517 78.468 131.157 1.00 48.05 925 LYS A N 1
ATOM 1345 C CA . LYS A 1 174 ? 21.874 78.861 130.779 1.00 49.42 925 LYS A CA 1
ATOM 1346 C C . LYS A 1 174 ? 21.852 79.955 129.697 1.00 55.77 925 LYS A C 1
ATOM 1347 O O . LYS A 1 174 ? 22.673 80.886 129.713 1.00 60.89 925 LYS A O 1
ATOM 1353 N N . TYR A 1 175 ? 20.884 79.867 128.789 1.00 54.63 926 TYR A N 1
ATOM 1354 C CA . TYR A 1 175 ? 20.817 80.785 127.649 1.00 55.10 926 TYR A CA 1
ATOM 1355 C C . TYR A 1 175 ? 20.503 82.192 128.131 1.00 55.01 926 TYR A C 1
ATOM 1356 O O . TYR A 1 175 ? 21.192 83.156 127.778 1.00 55.11 926 TYR A O 1
ATOM 1373 N N . LYS A 1 177 ? 20.907 83.226 131.093 1.00 58.46 928 LYS A N 1
ATOM 1374 C CA . LYS A 1 177 ? 22.013 83.683 131.921 1.00 61.54 928 LYS A CA 1
ATOM 1375 C C . LYS A 1 177 ? 23.040 84.368 131.029 1.00 63.22 928 LYS A C 1
ATOM 1376 O O . LYS A 1 177 ? 23.542 85.447 131.361 1.00 69.30 928 LYS A O 1
ATOM 1382 N N . ARG A 1 178 ? 23.322 83.756 129.883 1.00 55.52 929 ARG A N 1
ATOM 1383 C CA . ARG A 1 178 ? 24.278 84.331 128.946 1.00 53.38 929 ARG A CA 1
ATOM 1384 C C . ARG A 1 178 ? 23.813 85.685 128.425 1.00 61.88 929 ARG A C 1
ATOM 1385 O O . ARG A 1 178 ? 24.606 86.633 128.328 1.00 64.86 929 ARG A O 1
ATOM 1393 N N . VAL A 1 179 ? 22.532 85.770 128.075 1.00 64.33 930 VAL A N 1
ATOM 1394 C CA . VAL A 1 179 ? 22.006 86.995 127.485 1.00 69.03 930 VAL A CA 1
ATOM 1395 C C . VAL A 1 179 ? 22.085 88.141 128.488 1.00 68.38 930 VAL A C 1
ATOM 1396 O O . VAL A 1 179 ? 22.597 89.220 128.170 1.00 66.17 930 VAL A O 1
ATOM 1400 N N . ALA A 1 180 ? 21.593 87.892 129.699 1.00 67.82 931 ALA A N 1
ATOM 1401 C CA . ALA A 1 180 ? 21.693 88.868 130.790 1.00 68.91 931 ALA A CA 1
ATOM 1402 C C . ALA A 1 180 ? 23.142 89.298 131.025 1.00 68.21 931 ALA A C 1
ATOM 1403 O O . ALA A 1 180 ? 23.446 90.499 131.114 1.00 65.97 931 ALA A O 1
ATOM 1405 N N . TYR A 1 181 ? 24.033 88.315 131.103 1.00 69.57 932 TYR A N 1
ATOM 1406 C CA . TYR A 1 181 ? 25.448 88.606 131.297 1.00 76.63 932 TYR A CA 1
ATOM 1407 C C . TYR A 1 181 ? 25.997 89.560 130.227 1.00 75.62 932 TYR A C 1
ATOM 1408 O O . TYR A 1 181 ? 26.577 90.585 130.562 1.00 79.99 932 TYR A O 1
ATOM 1417 N N . GLU A 1 182 ? 25.821 89.225 128.952 1.00 73.86 933 GLU A N 1
ATOM 1418 C CA . GLU A 1 182 ? 26.322 90.084 127.875 1.00 74.32 933 GLU A CA 1
ATOM 1419 C C . GLU A 1 182 ? 25.693 91.467 127.939 1.00 78.84 933 GLU A C 1
ATOM 1420 O O . GLU A 1 182 ? 26.368 92.477 127.760 1.00 83.06 933 GLU A O 1
ATOM 1426 N N . LEU A 1 183 ? 24.396 91.507 128.217 1.00 78.59 934 LEU A N 1
ATOM 1427 C CA . LEU A 1 183 ? 23.683 92.770 128.327 1.00 80.08 934 LEU A CA 1
ATOM 1428 C C . LEU A 1 183 ? 24.194 93.635 129.475 1.00 89.91 934 LEU A C 1
ATOM 1429 O O . LEU A 1 183 ? 23.963 94.841 129.494 1.00 92.90 934 LEU A O 1
ATOM 1434 N N . ASP A 1 184 ? 24.878 93.025 130.440 1.00 96.64 935 ASP A N 1
ATOM 1435 C CA . ASP A 1 184 ? 25.440 93.802 131.547 1.00 97.62 935 ASP A CA 1
ATOM 1436 C C . ASP A 1 184 ? 26.917 94.124 131.384 1.00 104.02 935 ASP A C 1
ATOM 1437 O O . ASP A 1 184 ? 27.381 95.141 131.884 1.00 99.79 935 ASP A O 1
ATOM 1442 N N . SER A 1 185 ? 27.645 93.263 130.679 1.00 120.42 936 SER A N 1
ATOM 1443 C CA . SER A 1 185 ? 29.095 93.408 130.545 1.00 75.39 936 SER A CA 1
ATOM 1444 C C . SER A 1 185 ? 29.503 94.790 130.011 1.00 79.32 936 SER A C 1
ATOM 1445 O O . SER A 1 185 ? 30.471 95.387 130.488 1.00 87.11 936 SER A O 1
ATOM 1448 N N . VAL A 1 186 ? 28.763 95.294 129.029 1.00 143.76 937 VAL A N 1
ATOM 1449 C CA . VAL A 1 186 ? 28.927 96.675 128.594 1.00 133.89 937 VAL A CA 1
ATOM 1450 C C . VAL A 1 186 ? 27.596 97.391 128.761 1.00 126.36 937 VAL A C 1
ATOM 1451 O O . VAL A 1 186 ? 26.566 96.755 128.961 1.00 123.51 937 VAL A O 1
ATOM 1455 N N . SER A 1 187 ? 27.609 98.714 128.694 1.00 125.36 938 SER A N 1
ATOM 1456 C CA . SER A 1 187 ? 26.368 99.463 128.824 1.00 125.42 938 SER A CA 1
ATOM 1457 C C . SER A 1 187 ? 26.063 100.293 127.582 1.00 124.99 938 SER A C 1
ATOM 1458 O O . SER A 1 187 ? 26.873 101.118 127.157 1.00 126.47 938 SER A O 1
ATOM 1461 N N . GLY A 1 188 ? 24.886 100.064 127.010 1.00 120.92 939 GLY A N 1
ATOM 1462 C CA . GLY A 1 188 ? 24.419 100.821 125.864 1.00 121.48 939 GLY A CA 1
ATOM 1463 C C . GLY A 1 188 ? 22.934 101.102 125.988 1.00 121.86 939 GLY A C 1
ATOM 1464 O O . GLY A 1 188 ? 22.322 100.778 127.008 1.00 119.00 939 GLY A O 1
ATOM 1465 N N . SER A 1 189 ? 22.350 101.705 124.954 1.00 124.21 940 SER A N 1
ATOM 1466 C CA . SER A 1 189 ? 20.924 102.023 124.972 1.00 126.38 940 SER A CA 1
ATOM 1467 C C . SER A 1 189 ? 20.100 100.850 124.459 1.00 128.94 940 SER A C 1
ATOM 1468 O O . SER A 1 189 ? 20.600 100.012 123.704 1.00 127.22 940 SER A O 1
ATOM 1471 N N . ASP A 1 190 ? 18.832 100.803 124.863 1.00 131.90 941 ASP A N 1
ATOM 1472 C CA . ASP A 1 190 ? 17.934 99.723 124.463 1.00 127.81 941 ASP A CA 1
ATOM 1473 C C . ASP A 1 190 ? 17.610 99.799 122.977 1.00 123.20 941 ASP A C 1
ATOM 1474 O O . ASP A 1 190 ? 17.041 98.867 122.408 1.00 119.22 941 ASP A O 1
ATOM 1479 N N . LYS A 1 191 ? 17.974 100.915 122.354 1.00 121.69 942 LYS A N 1
ATOM 1480 C CA . LYS A 1 191 ? 17.620 101.170 120.966 1.00 115.09 942 LYS A CA 1
ATOM 1481 C C . LYS A 1 191 ? 18.721 100.732 119.993 1.00 109.58 942 LYS A C 1
ATOM 1482 O O . LYS A 1 191 ? 18.531 100.757 118.778 1.00 106.35 942 LYS A O 1
ATOM 1488 N N . ASP A 1 192 ? 19.863 100.318 120.539 1.00 106.61 943 ASP A N 1
ATOM 1489 C CA . ASP A 1 192 ? 20.934 99.724 119.742 1.00 104.60 943 ASP A CA 1
ATOM 1490 C C . ASP A 1 192 ? 20.477 98.358 119.222 1.00 102.42 943 ASP A C 1
ATOM 1491 O O . ASP A 1 192 ? 20.293 97.424 120.010 1.00 100.02 943 ASP A O 1
ATOM 1496 N N . PRO A 1 193 ? 20.289 98.245 117.889 1.00 100.29 944 PRO A N 1
ATOM 1497 C CA . PRO A 1 193 ? 19.799 97.030 117.213 1.00 93.44 944 PRO A CA 1
ATOM 1498 C C . PRO A 1 193 ? 20.536 95.743 117.591 1.00 85.81 944 PRO A C 1
ATOM 1499 O O . PRO A 1 193 ? 19.906 94.685 117.591 1.00 78.91 944 PRO A O 1
ATOM 1503 N N . ASN A 1 194 ? 21.826 95.830 117.910 1.00 87.58 945 ASN A N 1
ATOM 1504 C CA . ASN A 1 194 ? 22.558 94.673 118.421 1.00 88.35 945 ASN A CA 1
ATOM 1505 C C . ASN A 1 194 ? 22.025 94.244 119.776 1.00 87.63 945 ASN A C 1
ATOM 1506 O O . ASN A 1 194 ? 21.780 93.058 120.017 1.00 86.31 945 ASN A O 1
ATOM 1511 N N . ARG A 1 195 ? 21.825 95.224 120.654 1.00 89.91 946 ARG A N 1
ATOM 1512 C CA . ARG A 1 195 ? 21.348 94.951 122.005 1.00 88.15 946 ARG A CA 1
ATOM 1513 C C . ARG A 1 195 ? 19.888 94.502 122.014 1.00 82.52 946 ARG A C 1
ATOM 1514 O O . ARG A 1 195 ? 19.544 93.518 122.674 1.00 83.76 946 ARG A O 1
ATOM 1522 N N . GLU A 1 196 ? 19.036 95.210 121.277 1.00 75.69 947 GLU A N 1
ATOM 1523 C CA . GLU A 1 196 ? 17.639 94.801 121.141 1.00 74.52 947 GLU A CA 1
ATOM 1524 C C . GLU A 1 196 ? 17.569 93.383 120.592 1.00 77.04 947 GLU A C 1
ATOM 1525 O O . GLU A 1 196 ? 16.836 92.538 121.114 1.00 80.53 947 GLU A O 1
ATOM 1531 N N . PHE A 1 197 ? 18.352 93.112 119.551 1.00 78.94 948 PHE A N 1
ATOM 1532 C CA . PHE A 1 197 ? 18.328 91.786 118.961 1.00 74.91 948 PHE A CA 1
ATOM 1533 C C . PHE A 1 197 ? 18.719 90.735 119.982 1.00 71.00 948 PHE A C 1
ATOM 1534 O O . PHE A 1 197 ? 18.087 89.690 120.073 1.00 61.56 948 PHE A O 1
ATOM 1542 N N . LEU A 1 198 ? 19.766 91.023 120.743 1.00 72.74 949 LEU A N 1
ATOM 1543 C CA . LEU A 1 198 ? 20.290 90.074 121.718 1.00 71.79 949 LEU A CA 1
ATOM 1544 C C . LEU A 1 198 ? 19.240 89.736 122.795 1.00 69.92 949 LEU A C 1
ATOM 1545 O O . LEU A 1 198 ? 18.977 88.555 123.115 1.00 58.78 949 LEU A O 1
ATOM 1550 N N . LEU A 1 199 ? 18.633 90.792 123.329 1.00 68.50 950 LEU A N 1
ATOM 1551 C CA . LEU A 1 199 ? 17.518 90.656 124.248 1.00 70.70 950 LEU A CA 1
ATOM 1552 C C . LEU A 1 199 ? 16.430 89.747 123.668 1.00 71.29 950 LEU A C 1
ATOM 1553 O O . LEU A 1 199 ? 15.964 88.795 124.330 1.00 68.10 950 LEU A O 1
ATOM 1558 N N . LEU A 1 200 ? 16.040 90.039 122.426 1.00 71.18 951 LEU A N 1
ATOM 1559 C CA . LEU A 1 200 ? 15.009 89.256 121.761 1.00 63.02 951 LEU A CA 1
ATOM 1560 C C . LEU A 1 200 ? 15.424 87.799 121.598 1.00 73.96 951 LEU A C 1
ATOM 1561 O O . LEU A 1 200 ? 14.597 86.907 121.695 1.00 70.62 951 LEU A O 1
ATOM 1566 N N . GLN A 1 201 ? 16.701 87.548 121.353 1.00 57.96 952 GLN A N 1
ATOM 1567 C CA . GLN A 1 201 ? 17.143 86.179 121.207 1.00 63.07 952 GLN A CA 1
ATOM 1568 C C . GLN A 1 201 ? 16.833 85.487 122.511 1.00 67.86 952 GLN A C 1
ATOM 1569 O O . GLN A 1 201 ? 16.251 84.393 122.524 1.00 68.00 952 GLN A O 1
ATOM 1575 N N . GLY A 1 202 ? 17.204 86.146 123.611 1.00 68.06 953 GLY A N 1
ATOM 1576 C CA . GLY A 1 202 ? 16.873 85.636 124.926 1.00 66.60 953 GLY A CA 1
ATOM 1577 C C . GLY A 1 202 ? 15.411 85.230 125.012 1.00 69.60 953 GLY A C 1
ATOM 1578 O O . GLY A 1 202 ? 15.079 84.043 125.199 1.00 71.59 953 GLY A O 1
ATOM 1579 N N . VAL A 1 203 ? 14.531 86.210 124.836 1.00 67.05 954 VAL A N 1
ATOM 1580 C CA . VAL A 1 203 ? 13.097 85.956 124.958 1.00 63.78 954 VAL A CA 1
ATOM 1581 C C . VAL A 1 203 ? 12.560 84.843 124.041 1.00 63.21 954 VAL A C 1
ATOM 1582 O O . VAL A 1 203 ? 11.845 83.944 124.510 1.00 59.52 954 VAL A O 1
ATOM 1586 N N . ARG A 1 204 ? 12.922 84.892 122.755 1.00 63.04 955 ARG A N 1
ATOM 1587 C CA . ARG A 1 204 ? 12.498 83.881 121.783 1.00 61.50 955 ARG A CA 1
ATOM 1588 C C . ARG A 1 204 ? 12.940 82.471 122.216 1.00 58.57 955 ARG A C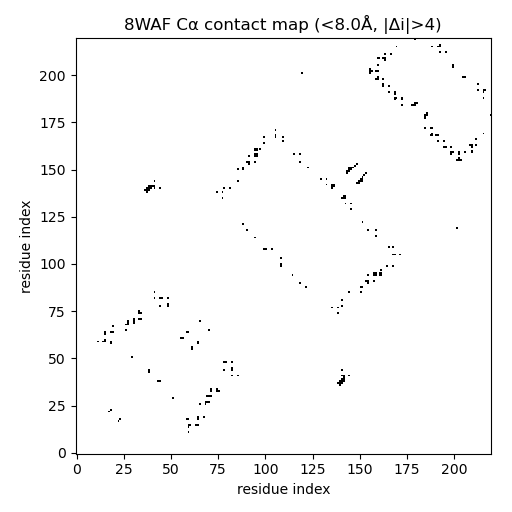 1
ATOM 1589 O O . ARG A 1 204 ? 12.161 81.518 122.140 1.00 59.04 955 ARG A O 1
ATOM 1597 N N . PHE A 1 205 ? 14.176 82.343 122.690 1.00 55.51 956 PHE A N 1
ATOM 1598 C CA . PHE A 1 205 ? 14.692 81.032 123.078 1.00 54.84 956 PHE A CA 1
ATOM 1599 C C . PHE A 1 205 ? 13.924 80.518 124.279 1.00 55.56 956 PHE A C 1
ATOM 1600 O O . PHE A 1 205 ? 13.538 79.333 124.339 1.00 53.82 956 PHE A O 1
ATOM 1608 N N . ALA A 1 206 ? 13.693 81.418 125.231 1.00 57.31 957 ALA A N 1
ATOM 1609 C CA . ALA A 1 206 ? 12.887 81.065 126.393 1.00 62.91 957 ALA A CA 1
ATOM 1610 C C . ALA A 1 206 ? 11.531 80.525 125.955 1.00 68.13 957 ALA A C 1
ATOM 1611 O O . ALA A 1 206 ? 11.154 79.423 126.325 1.00 70.58 957 ALA A O 1
ATOM 1613 N N . PHE A 1 207 ? 10.819 81.296 125.142 1.00 70.12 958 PHE A N 1
ATOM 1614 C CA . PHE A 1 207 ? 9.486 80.911 124.699 1.00 71.88 958 PHE A CA 1
ATOM 1615 C C . PHE A 1 207 ? 9.483 79.587 123.923 1.00 63.71 958 PHE A C 1
ATOM 1616 O O . PHE A 1 207 ? 8.554 78.777 124.050 1.00 62.68 958 PHE A O 1
ATOM 1624 N N . ARG A 1 208 ? 10.525 79.379 123.123 1.00 54.76 959 ARG A N 1
ATOM 1625 C CA . ARG A 1 208 ? 10.609 78.207 122.273 1.00 56.91 959 ARG A CA 1
ATOM 1626 C C . ARG A 1 208 ? 10.662 77.010 123.195 1.00 61.00 959 ARG A C 1
ATOM 1627 O O . ARG A 1 208 ? 9.881 76.053 123.044 1.00 63.90 959 ARG A O 1
ATOM 1635 N N . VAL A 1 209 ? 11.568 77.089 124.173 1.00 60.61 960 VAL A N 1
ATOM 1636 C CA . VAL A 1 209 ? 11.712 76.017 125.154 1.00 58.87 960 VAL A CA 1
ATOM 1637 C C . VAL A 1 209 ? 10.443 75.803 125.970 1.00 60.35 960 VAL A C 1
ATOM 1638 O O . VAL A 1 209 ? 10.017 74.674 126.160 1.00 63.29 960 VAL A O 1
ATOM 1642 N N . HIS A 1 210 ? 9.840 76.887 126.439 1.00 58.88 961 HIS A N 1
ATOM 1643 C CA . HIS A 1 210 ? 8.618 76.801 127.225 1.00 66.19 961 HIS A CA 1
ATOM 1644 C C . HIS A 1 210 ? 7.549 76.028 126.460 1.00 72.31 961 HIS A C 1
ATOM 1645 O O . HIS A 1 210 ? 6.934 75.125 127.019 1.00 77.66 961 HIS A O 1
ATOM 1652 N N . GLN A 1 211 ? 7.338 76.357 125.186 1.00 71.13 962 GLN A N 1
ATOM 1653 C CA . GLN A 1 211 ? 6.331 75.642 124.405 1.00 71.39 962 GLN A CA 1
ATOM 1654 C C . GLN A 1 211 ? 6.727 74.187 124.227 1.00 62.18 962 GLN A C 1
ATOM 1655 O O . GLN A 1 211 ? 5.885 73.291 124.280 1.00 65.17 962 GLN A O 1
ATOM 1661 N N . PHE A 1 212 ? 8.014 73.957 124.019 1.00 52.85 963 PHE A N 1
ATOM 1662 C CA . PHE A 1 212 ? 8.520 72.604 123.832 1.00 52.71 963 PHE A CA 1
ATOM 1663 C C . PHE A 1 212 ? 8.299 71.692 125.059 1.00 64.12 963 PHE A C 1
ATOM 1664 O O . PHE A 1 212 ? 7.671 70.634 124.956 1.00 67.39 963 PHE A O 1
ATOM 1672 N N . ALA A 1 213 ? 8.818 72.118 126.210 1.00 66.38 964 ALA A N 1
ATOM 1673 C CA . ALA A 1 213 ? 8.788 71.335 127.447 1.00 67.47 964 ALA A CA 1
ATOM 1674 C C . ALA A 1 213 ? 7.405 71.302 128.101 1.00 70.15 964 ALA A C 1
ATOM 1675 O O . ALA A 1 213 ? 6.996 70.281 128.658 1.00 72.61 964 ALA A O 1
ATOM 1677 N N . GLY A 1 214 ? 6.687 72.415 128.030 1.00 65.57 965 GLY A N 1
ATOM 1678 C CA . GLY A 1 214 ? 5.345 72.467 128.576 1.00 68.69 965 GLY A CA 1
ATOM 1679 C C . GLY A 1 214 ? 5.252 73.216 129.891 1.00 75.02 965 GLY A C 1
ATOM 1680 O O . GLY A 1 214 ? 4.323 73.004 130.665 1.00 81.63 965 GLY A O 1
ATOM 1681 N N . GLY A 1 215 ? 6.215 74.095 130.147 1.00 73.10 966 GLY A N 1
ATOM 1682 C CA . GLY A 1 215 ? 6.208 74.895 131.356 1.00 70.46 966 GLY A CA 1
ATOM 1683 C C . GLY A 1 215 ? 7.587 75.161 131.931 1.00 69.18 966 GLY A C 1
ATOM 1684 O O . GLY A 1 215 ? 8.584 74.558 131.525 1.00 67.35 966 GLY A O 1
ATOM 1685 N N . PHE A 1 216 ? 7.629 76.062 132.903 1.00 72.31 967 PHE A N 1
ATOM 1686 C CA . PHE A 1 216 ? 8.867 76.472 133.543 1.00 71.06 967 PHE A CA 1
ATOM 1687 C C . PHE A 1 216 ? 8.831 76.181 135.035 1.00 75.01 967 PHE A C 1
ATOM 1688 O O . PHE A 1 216 ? 7.787 75.822 135.593 1.00 72.12 967 PHE A O 1
ATOM 1696 N N . ASP A 1 217 ? 9.975 76.355 135.686 1.00 77.78 968 ASP A N 1
ATOM 1697 C CA . ASP A 1 217 ? 10.012 76.339 137.147 1.00 73.36 968 ASP A CA 1
ATOM 1698 C C . ASP A 1 217 ? 10.139 77.774 137.677 1.00 70.69 968 ASP A C 1
ATOM 1699 O O . ASP A 1 217 ? 10.199 78.731 136.893 1.00 71.58 968 ASP A O 1
ATOM 1704 N N . ALA A 1 218 ? 10.172 77.916 138.998 1.00 70.00 969 ALA A N 1
ATOM 1705 C CA . ALA A 1 218 ? 10.305 79.222 139.638 1.00 74.02 969 ALA A CA 1
ATOM 1706 C C . ALA A 1 218 ? 11.524 79.977 139.112 1.00 77.23 969 ALA A C 1
ATOM 1707 O O . ALA A 1 218 ? 11.479 81.190 138.871 1.00 82.79 969 ALA A O 1
ATOM 1709 N N . GLU A 1 219 ? 12.614 79.242 138.931 1.00 72.90 970 GLU A N 1
ATOM 1710 C CA . GLU A 1 219 ? 13.899 79.847 138.633 1.00 72.87 970 GLU A CA 1
ATOM 1711 C C . GLU A 1 219 ? 13.938 80.385 137.194 1.00 74.70 970 GLU A C 1
ATOM 1712 O O . GLU A 1 219 ? 14.322 81.547 136.950 1.00 76.64 970 GLU A O 1
ATOM 1718 N N . SER A 1 220 ? 13.532 79.520 136.260 1.00 71.04 971 SER A N 1
ATOM 1719 C CA . SER A 1 220 ? 13.290 79.869 134.857 1.00 63.88 971 SER A CA 1
ATOM 1720 C C . SER A 1 220 ? 12.416 81.096 134.736 1.00 70.35 971 SER A C 1
ATOM 1721 O O . SER A 1 220 ? 12.711 82.026 133.982 1.00 66.20 971 SER A O 1
ATOM 1732 N N . LYS A 1 222 ? 11.793 83.409 137.011 1.00 85.91 973 LYS A N 1
ATOM 1733 C CA . LYS A 1 222 ? 12.479 84.601 137.506 1.00 89.76 973 LYS A CA 1
ATOM 1734 C C . LYS A 1 222 ? 13.419 85.157 136.427 1.00 85.65 973 LYS A C 1
ATOM 1735 O O . LYS A 1 222 ? 13.521 86.376 136.238 1.00 89.04 973 LYS A O 1
ATOM 1741 N N . ALA A 1 223 ? 14.086 84.267 135.697 1.00 79.07 974 ALA A N 1
ATOM 1742 C CA . ALA A 1 223 ? 14.959 84.725 134.616 1.00 78.02 974 ALA A CA 1
ATOM 1743 C C . ALA A 1 223 ? 14.162 85.391 133.487 1.00 79.96 974 ALA A C 1
ATOM 1744 O O . ALA A 1 223 ? 14.570 86.430 132.949 1.00 82.04 974 ALA A O 1
ATOM 1746 N N . PHE A 1 224 ? 13.021 84.796 133.142 1.00 78.97 975 PHE A N 1
ATOM 1747 C CA . PHE A 1 224 ? 12.186 85.305 132.057 1.00 79.62 975 PHE A CA 1
ATOM 1748 C C . PHE A 1 224 ? 11.638 86.680 132.387 1.00 89.27 975 PHE A C 1
ATOM 1749 O O . PHE A 1 224 ? 11.691 87.589 131.567 1.00 92.04 975 PHE A O 1
ATOM 1757 N N . GLU A 1 225 ? 11.108 86.821 133.595 1.00 95.84 976 GLU A N 1
ATOM 1758 C CA . GLU A 1 225 ? 10.627 88.103 134.067 1.00 103.81 976 GLU A CA 1
ATOM 1759 C C . GLU A 1 225 ? 11.762 89.115 134.052 1.00 100.37 976 GLU A C 1
ATOM 1760 O O . GLU A 1 225 ? 11.589 90.238 133.590 1.00 100.26 976 GLU A O 1
ATOM 1766 N N . GLU A 1 226 ? 12.926 88.707 134.549 1.00 100.51 977 GLU A N 1
ATOM 1767 C CA . GLU A 1 226 ? 14.061 89.616 134.632 1.00 106.82 977 GLU A CA 1
ATOM 1768 C C . GLU A 1 226 ? 14.447 90.138 133.255 1.00 103.68 977 GLU A C 1
ATOM 1769 O O . GLU A 1 226 ? 14.784 91.313 133.109 1.00 106.56 977 GLU A O 1
ATOM 1775 N N . LEU A 1 227 ? 14.387 89.267 132.247 1.00 97.92 978 LEU A N 1
ATOM 1776 C CA . LEU A 1 227 ? 14.636 89.693 130.866 1.00 93.45 978 LEU A CA 1
ATOM 1777 C C . LEU A 1 227 ? 13.541 90.620 130.349 1.00 96.03 978 LEU A C 1
ATOM 1778 O O . LEU A 1 227 ? 13.823 91.742 129.934 1.00 98.92 978 LEU A O 1
ATOM 1783 N N . ARG A 1 228 ? 12.296 90.155 130.395 1.00 96.39 979 ARG A N 1
ATOM 1784 C CA . ARG A 1 228 ? 11.156 90.920 129.896 1.00 105.06 979 ARG A CA 1
ATOM 1785 C C . ARG A 1 228 ? 10.993 92.291 130.575 1.00 109.40 979 ARG A C 1
ATOM 1786 O O . ARG A 1 228 ? 10.211 93.128 130.122 1.00 109.67 979 ARG A O 1
ATOM 1794 N N . SER A 1 229 ? 11.745 92.519 131.649 1.00 112.95 980 SER A N 1
ATOM 1795 C CA . SER A 1 229 ? 11.763 93.816 132.321 1.00 118.29 980 SER A CA 1
ATOM 1796 C C . SER A 1 229 ? 13.041 94.596 132.005 1.00 123.01 980 SER A C 1
ATOM 1797 O O . SER A 1 229 ? 13.470 95.444 132.790 1.00 123.09 980 SER A O 1
ATOM 1800 N N . ARG A 1 230 ? 13.657 94.289 130.866 1.00 124.94 981 ARG A N 1
ATOM 1801 C CA . ARG A 1 230 ? 14.806 95.048 130.387 1.00 131.20 981 ARG A CA 1
ATOM 1802 C C . ARG A 1 230 ? 14.410 95.794 129.124 1.00 151.42 981 ARG A C 1
ATOM 1803 O O . ARG A 1 230 ? 15.193 96.571 128.573 1.00 146.91 981 ARG A O 1
ATOM 1811 N N . ALA A 1 231 ? 13.184 95.538 128.673 1.00 92.04 982 ALA A N 1
ATOM 1812 C CA . ALA A 1 231 ? 12.619 96.208 127.501 1.00 106.73 982 ALA A CA 1
ATOM 1813 C C . ALA A 1 231 ? 12.466 97.717 127.724 1.00 110.44 982 ALA A C 1
ATOM 1814 O O . ALA A 1 231 ? 12.211 98.172 128.841 1.00 202.28 982 ALA A O 1
#

Organism: Arabidopsis thaliana (NCBI:txid3702)

Sequence (220 aa):
NNIGEIENRSTFLLAVKADVETQGDFVQSLATEVRASSFTDIEDLLAFVSWLDEELSFLVDERAVLKHFDWPEGKADALREAAFEYQDLKLEKQVTSFVDDPNLSSEPALKKYKLLEKVEQSVYALLRTRDAISRYKEFGIPVDWLSDTGVVGKIKLSSVQLAKKYKRVAYELDSVSGSDKDPNREFLLLQGVRFAFRVHQFAGGFDAESKAFEELRSRA

Secondary structure (DSSP, 8-state):
---HHHHHHHHHHHHHHHHHHHSHHHHHHHHHHHHH---SSHHHHHHHHHHHHHHHTTSS-HHHHHTTS---HHHHHHHHHHHHHHHH--HHHHHHT----TTS-HHHHHH--HHHHHHHHHHHHHHHHH--HHHHHHHT---GGGSTTSHHHHHHHHHHHHHHH--HHHHHHHHS---TT-HHHHHHHHHHHHHHHHHHHHHT---S---HHHHHHT--

GO terms:
  GO:0051015 actin filament binding (F, IDA)
  GO:0005522 profilin binding (F, IDA)
  GO:0009707 chloroplast outer membrane (C, IDA)
  GO:0030041 actin filament polymerization (P, IDA)
  GO:0005829 cytosol (C, HDA)
  GO:0009507 chloroplast (C, HDA)
  GO:0009902 chloroplast relocation (P, IMP)
  GO:0005102 signaling receptor binding (F, IPI)

Nearest PDB structures (foldseek):
  8waf-assembly1_A  TM=1.005E+00  e=6.024E-26  Arabidopsis thaliana
  8wag-assembly1_A  TM=9.306E-01  e=2.064E-22  Arabidopsis thaliana
  8wag-assembly1_B  TM=9.510E-01  e=9.497E-22  Arabidopsis thaliana

InterPro domains:
  IPR040265 Protein CHUP1/IPGA1-like [PTHR31342] (576-983)
  IPR060071 IPGAL1-like, C-terminal [PF26700] (836-986)

Radius of gyration: 25.53 Å; Cα contacts (8 Å, |Δi|>4): 160; chains: 1; bounding box: 45×78×48 Å

B-factor: mean 71.92, std 21.78, range [37.7, 274.63]

Foldseek 3Di:
DVVVVVVVVVVLVVLLVVCLVPVPVVQVVLQVCLQPDADADLVVLLVVLVVSCVSCVPRSDCCSNCVPDPHPPLSNVLSVVSNVLVVVLVLLVCLLPPDQDPPDALVVSLVCCVSVVVLVVSLVVLVVVLVSCVSCVVSNHHNPLSDCVHSNLSSLVSLLVVLVNLCNLVVNPPVDDDDCPPPVNVVSLVSNQVSLVVSCVSSVHHDPSNVVNVVSVVVD